Protein AF-H8Z7H7-F1 (afdb_monomer)

Sequence (198 aa):
MPEPTTPKRLPSPPECYDIHFNLRIPATLWLIMVLLLRHGLLLIITFMPTTGKEITVLRELIRPEYLLADAIALPVFISAIRRHAPITPAWMRQVWQRARILLSLSLLVYLSLLTNSLLTGPGSVGRHLSEAVLISALLNLAALTYLWRARMLPDLFRDWPDKQAPPAGKPIIKQALLAEANTRSQASEQNSGPSRTG

Solvent-accessible surface area (backbone atoms only — not comparable to full-atom values): 12032 Å² total; per-residue (Å²): 133,84,77,81,79,70,79,78,73,77,79,77,65,76,85,53,43,42,101,80,75,42,71,54,82,53,69,68,58,53,49,46,51,50,61,56,33,43,65,53,49,51,47,53,58,70,66,47,85,76,81,75,100,65,65,72,65,61,59,71,68,57,56,68,73,58,50,57,29,21,60,50,38,43,61,38,50,52,36,62,73,48,60,80,46,97,79,71,62,72,67,46,57,55,42,38,58,39,30,69,58,38,46,48,48,23,51,49,50,48,51,49,52,51,50,48,53,62,74,70,43,99,58,68,70,88,80,70,69,43,69,67,57,53,53,50,52,51,51,51,50,50,46,51,49,48,67,71,65,44,76,61,52,65,55,48,35,66,60,62,85,61,91,72,61,78,60,97,64,58,61,52,56,55,50,50,53,50,48,52,50,52,53,52,53,54,55,57,57,65,75,65,62,78,85,79,79,126

Foldseek 3Di:
DDDPPDPPPDDDPPVQADPLRAGDDDVLVVVLLCLLCVLVVVVVVLPPPPDDDDSPVVVVVSDCLSVVLNVLSVLCVVLVVCLPPPDDDPVSLVSLLCNLVSSLVSLVSVVVVLVVCLVPPPDPNVPPPDPVSVVSNVVSVVSNCCSVPPPCSNVNSNRRPDPPDDPPCVVVVVVVVVVVVVVVVVVVVVVPPDPPDD

Structure (mmCIF, N/CA/C/O backbone):
data_AF-H8Z7H7-F1
#
_entry.id   AF-H8Z7H7-F1
#
loop_
_atom_site.group_PDB
_atom_site.id
_atom_site.type_symbol
_atom_site.label_atom_id
_atom_site.label_alt_id
_atom_site.label_comp_id
_atom_site.label_asym_id
_atom_site.label_entity_id
_atom_site.label_seq_id
_atom_site.pdbx_PDB_ins_code
_atom_site.Cartn_x
_atom_site.Cartn_y
_atom_site.Cartn_z
_atom_site.occupancy
_atom_site.B_iso_or_equiv
_atom_site.auth_seq_id
_atom_site.auth_comp_id
_atom_site.auth_asym_id
_atom_site.auth_atom_id
_atom_site.pdbx_PDB_model_num
ATOM 1 N N . MET A 1 1 ? 17.902 -40.139 -15.612 1.00 59.47 1 MET A N 1
ATOM 2 C CA . MET A 1 1 ? 17.175 -39.217 -14.714 1.00 59.47 1 MET A CA 1
ATOM 3 C C . MET A 1 1 ? 16.617 -38.091 -15.575 1.00 59.47 1 MET A C 1
ATOM 5 O O . MET A 1 1 ? 17.426 -37.339 -16.100 1.00 59.47 1 MET A O 1
ATOM 9 N N . PRO A 1 2 ? 15.302 -38.028 -15.838 1.00 63.53 2 PRO A N 1
ATOM 10 C CA . PRO A 1 2 ? 14.715 -36.910 -16.576 1.00 63.53 2 PRO A CA 1
ATOM 11 C C . PRO A 1 2 ? 14.779 -35.633 -15.725 1.00 63.53 2 PRO A C 1
ATOM 13 O O . PRO A 1 2 ? 14.431 -35.667 -14.544 1.00 63.53 2 PRO A O 1
ATOM 16 N N . GLU A 1 3 ? 15.251 -34.528 -16.311 1.00 65.12 3 GLU A N 1
ATOM 17 C CA . GLU A 1 3 ? 15.191 -33.212 -15.672 1.00 65.12 3 GLU A CA 1
ATOM 18 C C . GLU A 1 3 ? 13.732 -32.863 -15.342 1.00 65.12 3 GLU A C 1
ATOM 20 O O . GLU A 1 3 ? 12.853 -33.052 -16.190 1.00 65.12 3 GLU A O 1
ATOM 25 N N . PRO A 1 4 ? 13.444 -32.345 -14.135 1.00 68.62 4 PRO A N 1
ATOM 26 C CA . PRO A 1 4 ? 12.120 -31.844 -13.820 1.00 68.62 4 PRO A CA 1
ATOM 27 C C . PRO A 1 4 ? 11.826 -30.664 -14.746 1.00 68.62 4 PRO A C 1
ATOM 29 O O . PRO A 1 4 ? 12.394 -29.585 -14.601 1.00 68.62 4 PRO A O 1
ATOM 32 N N . THR A 1 5 ? 10.928 -30.873 -15.708 1.00 62.50 5 THR A N 1
ATOM 33 C CA . THR A 1 5 ? 10.401 -29.822 -16.576 1.00 62.50 5 THR A CA 1
ATOM 34 C C . THR A 1 5 ? 9.703 -28.787 -15.706 1.00 62.50 5 THR A C 1
ATOM 36 O O . THR A 1 5 ? 8.547 -28.955 -15.308 1.00 62.50 5 THR A O 1
ATOM 39 N N . THR A 1 6 ? 10.420 -27.722 -15.366 1.00 63.25 6 THR A N 1
ATOM 40 C CA . THR A 1 6 ? 9.871 -26.573 -14.659 1.00 63.25 6 THR A CA 1
ATOM 41 C C . THR A 1 6 ? 8.718 -26.035 -15.506 1.00 63.25 6 THR A C 1
ATOM 43 O O . THR A 1 6 ? 8.932 -25.743 -16.686 1.00 63.25 6 THR A O 1
ATOM 46 N N . PRO A 1 7 ? 7.490 -25.923 -14.968 1.00 59.34 7 PRO A N 1
ATOM 47 C CA . PRO A 1 7 ? 6.354 -25.450 -15.744 1.00 59.34 7 PRO A CA 1
ATOM 48 C C . PRO A 1 7 ? 6.680 -24.062 -16.296 1.00 59.34 7 PRO A C 1
ATOM 50 O O . PRO A 1 7 ? 6.883 -23.104 -15.545 1.00 59.34 7 PRO A O 1
ATOM 53 N N . LYS A 1 8 ? 6.778 -23.987 -17.626 1.00 59.72 8 LYS A N 1
ATOM 54 C CA . LYS A 1 8 ? 7.084 -22.779 -18.388 1.00 59.72 8 LYS A CA 1
ATOM 55 C C . LYS A 1 8 ? 5.960 -21.782 -18.113 1.00 59.72 8 LYS A C 1
ATOM 57 O O . LYS A 1 8 ? 4.858 -21.929 -18.637 1.00 59.72 8 LYS A O 1
ATOM 62 N N . ARG A 1 9 ? 6.197 -20.823 -17.211 1.00 61.62 9 ARG A N 1
ATOM 63 C CA . ARG A 1 9 ? 5.215 -19.771 -16.918 1.00 61.62 9 ARG A CA 1
ATOM 64 C C . ARG A 1 9 ? 4.937 -19.039 -18.221 1.00 61.62 9 ARG A C 1
ATOM 66 O O . ARG A 1 9 ? 5.870 -18.565 -18.866 1.00 61.62 9 ARG A O 1
ATOM 73 N N . LEU A 1 10 ? 3.668 -18.996 -18.612 1.00 61.38 10 LEU A N 1
ATOM 74 C CA . LEU A 1 10 ? 3.243 -18.209 -19.759 1.00 61.38 10 LEU A CA 1
ATOM 75 C C . LEU A 1 10 ? 3.670 -16.749 -19.522 1.00 61.38 10 LEU A C 1
ATOM 77 O O . LEU A 1 10 ? 3.451 -16.239 -18.418 1.00 61.38 10 LEU A O 1
ATOM 81 N N . PRO A 1 11 ? 4.320 -16.104 -20.505 1.00 62.22 11 PRO A N 1
ATOM 82 C CA . PRO A 1 11 ? 4.717 -14.709 -20.388 1.00 62.22 11 PRO A CA 1
ATOM 83 C C . PRO A 1 11 ? 3.474 -13.832 -20.196 1.00 62.22 11 PRO A C 1
ATOM 85 O O . PRO A 1 11 ? 2.437 -14.067 -20.817 1.00 62.22 11 PRO A O 1
ATOM 88 N N . SER A 1 12 ? 3.571 -12.843 -19.306 1.00 62.84 12 SER A N 1
ATOM 89 C CA . SER A 1 12 ? 2.497 -11.878 -19.060 1.00 62.84 12 SER A CA 1
ATOM 90 C C . SER A 1 12 ? 2.119 -11.139 -20.354 1.00 62.84 12 SER A C 1
ATOM 92 O O . SER A 1 12 ? 3.001 -10.905 -21.185 1.00 62.84 12 SER A O 1
ATOM 94 N N . PRO A 1 13 ? 0.847 -10.735 -20.534 1.00 71.94 13 PRO A N 1
ATOM 95 C CA . PRO A 1 13 ? 0.425 -9.963 -21.700 1.00 71.94 13 PRO A CA 1
ATOM 96 C C . PRO A 1 13 ? 1.270 -8.686 -21.863 1.00 71.94 13 PRO A C 1
ATOM 98 O O . PRO A 1 13 ? 1.604 -8.053 -20.854 1.00 71.94 13 PRO A O 1
ATOM 101 N N . PRO A 1 14 ? 1.586 -8.263 -23.102 1.00 67.88 14 PRO A N 1
ATOM 102 C CA . PRO A 1 14 ? 2.411 -7.077 -23.355 1.00 67.88 14 PRO A CA 1
ATOM 103 C C . PRO A 1 14 ? 1.801 -5.785 -22.784 1.00 67.88 14 PRO A C 1
ATOM 105 O O . PRO A 1 14 ? 2.529 -4.861 -22.444 1.00 67.88 14 PRO A O 1
ATOM 108 N N . GLU A 1 15 ? 0.481 -5.746 -22.585 1.00 71.56 15 GLU A N 1
ATOM 109 C CA . GLU A 1 15 ? -0.258 -4.621 -21.993 1.00 71.56 15 GLU A CA 1
ATOM 110 C C . GLU A 1 15 ? 0.073 -4.358 -20.510 1.00 71.56 15 GLU A C 1
ATOM 112 O O . GLU A 1 15 ? -0.231 -3.289 -19.980 1.00 71.56 15 GLU A O 1
ATOM 117 N N . CYS A 1 16 ? 0.694 -5.316 -19.813 1.00 63.91 16 CYS A N 1
ATOM 118 C CA . CYS A 1 16 ? 1.087 -5.166 -18.407 1.00 63.91 16 CYS A CA 1
ATOM 119 C C . CYS A 1 16 ? 2.429 -4.436 -18.214 1.00 63.91 16 CYS A C 1
ATOM 121 O O . CYS A 1 16 ? 2.825 -4.185 -17.070 1.00 63.91 16 CYS A O 1
ATOM 123 N N . TYR A 1 17 ? 3.127 -4.103 -19.301 1.00 69.62 17 TYR A N 1
ATOM 124 C CA . TYR A 1 17 ? 4.427 -3.439 -19.277 1.00 69.62 17 TYR A CA 1
ATOM 125 C C . TYR A 1 17 ? 4.298 -1.950 -19.618 1.00 69.62 17 TYR A C 1
ATOM 127 O O . TYR A 1 17 ? 3.500 -1.548 -20.460 1.00 69.62 17 TYR A O 1
ATOM 135 N N . ASP A 1 18 ? 5.086 -1.125 -18.934 1.00 69.50 18 ASP A N 1
ATOM 136 C CA . ASP A 1 18 ? 5.216 0.305 -19.216 1.00 69.50 18 ASP A CA 1
ATOM 137 C C . ASP A 1 18 ? 6.186 0.561 -20.392 1.00 69.50 18 ASP A C 1
ATOM 139 O O . ASP A 1 18 ? 6.921 -0.339 -20.808 1.00 69.50 18 ASP A O 1
ATOM 143 N N . ILE A 1 19 ? 6.263 1.804 -20.882 1.00 66.25 19 ILE A N 1
ATOM 144 C CA . ILE A 1 19 ? 7.160 2.258 -21.969 1.00 66.25 19 ILE A CA 1
ATOM 145 C C . ILE A 1 19 ? 8.648 1.941 -21.725 1.00 66.25 19 ILE A C 1
ATOM 147 O O . ILE A 1 19 ? 9.461 1.959 -22.647 1.00 66.25 19 ILE A O 1
ATOM 151 N N . HIS A 1 20 ? 9.007 1.640 -20.477 1.00 62.88 20 HIS A N 1
ATOM 152 C CA . HIS A 1 20 ? 10.348 1.262 -20.040 1.00 62.88 20 HIS A CA 1
ATOM 153 C C . HIS A 1 20 ? 10.530 -0.254 -19.838 1.00 62.88 20 HIS A C 1
ATOM 155 O O . HIS A 1 20 ? 11.502 -0.650 -19.203 1.00 62.88 20 HIS A O 1
ATOM 161 N N . PHE A 1 21 ? 9.610 -1.095 -20.330 1.00 62.41 21 PHE A N 1
ATOM 162 C CA . PHE A 1 21 ? 9.584 -2.554 -20.119 1.00 62.41 21 PHE A CA 1
ATOM 163 C C . PHE A 1 21 ? 9.525 -2.993 -18.646 1.00 62.41 21 PHE A C 1
ATOM 165 O O . PHE A 1 21 ? 9.789 -4.149 -18.328 1.00 62.41 21 PHE A O 1
ATOM 172 N N . ASN A 1 22 ? 9.124 -2.096 -17.746 1.00 69.88 22 ASN A N 1
ATOM 173 C CA . ASN A 1 22 ? 8.892 -2.422 -16.342 1.00 69.88 22 ASN A CA 1
ATOM 174 C C . ASN A 1 22 ? 7.443 -2.853 -16.142 1.00 69.88 22 ASN A C 1
ATOM 176 O O . ASN A 1 22 ? 6.535 -2.275 -16.747 1.00 69.88 22 ASN A O 1
ATOM 180 N N . LEU A 1 23 ? 7.203 -3.810 -15.246 1.00 73.75 23 LEU A N 1
ATOM 181 C CA . LEU A 1 23 ? 5.839 -4.208 -14.901 1.00 73.75 23 LEU A CA 1
ATOM 182 C C . LEU A 1 23 ? 5.086 -3.018 -14.275 1.00 73.75 23 LEU A C 1
ATOM 184 O O . LEU A 1 23 ? 5.546 -2.438 -13.280 1.00 73.75 23 LEU A O 1
ATOM 188 N N . ARG A 1 24 ? 3.942 -2.630 -14.853 1.00 80.31 24 ARG A N 1
ATOM 189 C CA . ARG A 1 24 ? 3.143 -1.494 -14.370 1.00 80.31 24 ARG A CA 1
ATOM 190 C C . ARG A 1 24 ? 2.582 -1.813 -12.986 1.00 80.31 24 ARG A C 1
ATOM 192 O O . ARG A 1 24 ? 2.066 -2.902 -12.745 1.00 80.31 24 ARG A O 1
ATOM 199 N N . ILE A 1 25 ? 2.667 -0.852 -12.067 1.00 84.44 25 ILE A N 1
ATOM 200 C CA . ILE A 1 25 ? 2.069 -1.009 -10.739 1.00 84.44 25 ILE A CA 1
ATOM 201 C C . ILE A 1 25 ? 0.542 -1.030 -10.912 1.00 84.44 25 ILE A C 1
ATOM 203 O O . ILE A 1 25 ? -0.012 -0.041 -11.403 1.00 84.44 25 ILE A O 1
ATOM 207 N N . PRO A 1 26 ? -0.156 -2.116 -10.532 1.00 88.06 26 PRO A N 1
ATOM 208 C CA . PRO A 1 26 ? -1.601 -2.181 -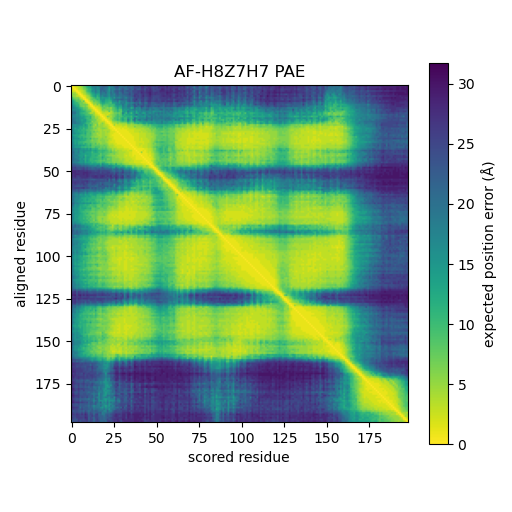10.683 1.00 88.06 26 PRO A CA 1
ATOM 209 C C . PRO A 1 26 ? -2.265 -1.131 -9.786 1.00 88.06 26 PRO A C 1
ATOM 211 O O . PRO A 1 26 ? -1.831 -0.905 -8.655 1.00 88.06 26 PRO A O 1
ATOM 214 N N . ALA A 1 27 ? -3.339 -0.504 -10.272 1.00 88.69 27 ALA A N 1
ATOM 215 C CA . ALA A 1 27 ? -4.054 0.550 -9.542 1.00 88.69 27 ALA A CA 1
ATOM 216 C C . ALA A 1 27 ? -4.546 0.087 -8.157 1.00 88.69 27 ALA A C 1
ATOM 218 O O . ALA A 1 27 ? -4.574 0.860 -7.205 1.00 88.69 27 ALA A O 1
ATOM 219 N N . THR A 1 28 ? -4.856 -1.202 -8.018 1.00 89.88 28 THR A N 1
ATOM 220 C CA . THR A 1 28 ? -5.198 -1.833 -6.739 1.00 89.88 28 THR A CA 1
ATOM 221 C C . THR A 1 28 ? -4.063 -1.765 -5.720 1.00 89.88 28 THR A C 1
ATOM 223 O O . THR A 1 28 ? -4.331 -1.540 -4.545 1.00 89.88 28 THR A O 1
ATOM 226 N N . LEU A 1 29 ? -2.796 -1.904 -6.132 1.00 89.75 29 LEU A N 1
ATOM 227 C CA . LEU A 1 29 ? -1.664 -1.772 -5.210 1.00 89.75 29 LEU A CA 1
ATOM 228 C C . LEU A 1 29 ? -1.497 -0.320 -4.749 1.00 89.75 29 LEU A C 1
ATOM 230 O O . LEU A 1 29 ? -1.257 -0.093 -3.566 1.00 89.75 29 LEU A O 1
ATOM 234 N N . TRP A 1 30 ? -1.692 0.651 -5.648 1.00 92.06 30 TRP A N 1
ATOM 235 C CA . TRP A 1 30 ? -1.742 2.069 -5.275 1.00 92.06 30 TRP A CA 1
ATOM 236 C C . TRP A 1 30 ? -2.838 2.342 -4.249 1.00 92.06 30 TRP A C 1
ATOM 238 O O . TRP A 1 30 ? -2.571 2.968 -3.225 1.00 92.06 30 TRP A O 1
ATOM 248 N N . LEU A 1 31 ? -4.042 1.817 -4.486 1.00 92.00 31 LEU A N 1
ATOM 249 C CA . LEU A 1 31 ? -5.163 1.958 -3.564 1.00 92.00 31 LEU A CA 1
ATOM 250 C C . LEU A 1 31 ? -4.837 1.372 -2.187 1.00 92.00 31 LEU A C 1
ATOM 252 O O . LEU A 1 31 ? -5.099 2.022 -1.182 1.00 92.00 31 LEU A O 1
ATOM 256 N N . ILE A 1 32 ? -4.220 0.187 -2.130 1.00 91.25 32 ILE A N 1
ATOM 257 C CA . ILE A 1 32 ? -3.795 -0.438 -0.869 1.00 91.25 32 ILE A CA 1
ATOM 258 C C . ILE A 1 32 ? -2.780 0.447 -0.145 1.00 91.25 32 ILE A C 1
ATOM 260 O O . ILE A 1 32 ? -2.932 0.697 1.045 1.00 91.25 32 ILE A O 1
ATOM 264 N N . MET A 1 33 ? -1.762 0.957 -0.838 1.00 91.94 33 MET A N 1
ATOM 265 C CA . MET A 1 33 ? -0.762 1.818 -0.202 1.00 91.94 33 MET A CA 1
ATOM 266 C C . MET A 1 33 ? -1.375 3.103 0.360 1.00 91.94 33 MET A C 1
ATOM 268 O O . MET A 1 33 ? -1.086 3.461 1.498 1.00 91.94 33 MET A O 1
ATOM 272 N N . VAL A 1 34 ? -2.244 3.767 -0.407 1.00 91.75 34 VAL A N 1
ATOM 273 C CA . VAL A 1 34 ? -2.959 4.973 0.042 1.00 91.75 34 VAL A CA 1
ATOM 274 C C . VAL A 1 34 ? -3.883 4.654 1.216 1.00 91.75 34 VAL A C 1
ATOM 276 O O . VAL A 1 34 ? -3.921 5.408 2.185 1.00 91.75 34 VAL A O 1
ATOM 279 N N . LEU A 1 35 ? -4.586 3.520 1.165 1.00 89.69 35 LEU A N 1
ATOM 280 C CA . LEU A 1 35 ? -5.441 3.047 2.251 1.00 89.69 35 LEU A CA 1
ATOM 281 C C . LEU A 1 35 ? -4.642 2.829 3.542 1.00 89.69 35 LEU A C 1
ATOM 283 O O . LEU A 1 35 ? -5.120 3.214 4.607 1.00 89.69 35 LEU A O 1
ATOM 287 N N . LEU A 1 36 ? -3.445 2.240 3.455 1.00 87.81 36 LEU A N 1
ATOM 288 C CA . LEU A 1 36 ? -2.558 2.051 4.606 1.00 87.81 36 LEU A CA 1
ATOM 289 C C . LEU A 1 36 ? -2.031 3.388 5.132 1.00 87.81 36 LEU A C 1
ATOM 291 O O . LEU A 1 36 ? -1.967 3.575 6.333 1.00 87.81 36 LEU A O 1
ATOM 295 N N . LEU A 1 37 ? -1.707 4.332 4.249 1.00 90.25 37 LEU A N 1
ATOM 296 C CA . LEU A 1 37 ? -1.206 5.663 4.610 1.00 90.25 37 LEU A CA 1
ATOM 297 C C . LEU A 1 37 ? -2.295 6.643 5.058 1.00 90.25 37 LEU A C 1
ATOM 299 O O . LEU A 1 37 ? -1.995 7.811 5.299 1.00 90.25 37 LEU A O 1
ATOM 303 N N . ARG A 1 38 ? -3.561 6.222 5.139 1.00 88.69 38 ARG A N 1
ATOM 304 C CA . ARG A 1 38 ? -4.678 7.142 5.382 1.00 88.69 38 ARG A CA 1
ATOM 305 C C . ARG A 1 38 ? -4.557 7.903 6.703 1.00 88.69 38 ARG A C 1
ATOM 307 O O . ARG A 1 38 ? -4.962 9.059 6.746 1.00 88.69 38 ARG A O 1
ATOM 314 N N . HIS A 1 39 ? -4.009 7.302 7.764 1.00 83.56 39 HIS A N 1
ATOM 315 C CA . HIS A 1 39 ? -3.895 7.978 9.064 1.00 83.56 39 HIS A CA 1
ATOM 316 C C . HIS A 1 39 ? -2.754 8.994 9.035 1.00 83.56 39 HIS A C 1
ATOM 318 O O . HIS A 1 39 ? -2.902 10.089 9.563 1.00 83.56 39 HIS A O 1
ATOM 324 N N . GLY A 1 40 ? -1.664 8.682 8.339 1.00 82.94 40 GLY A N 1
ATOM 325 C CA . GLY A 1 40 ? -0.576 9.596 8.031 1.00 82.94 40 GLY A CA 1
ATOM 326 C C . GLY A 1 40 ? -1.029 10.741 7.129 1.00 82.94 40 GLY A C 1
ATOM 327 O O . GLY A 1 40 ? -0.656 11.881 7.375 1.00 82.94 40 GLY A O 1
ATOM 328 N N . LEU A 1 41 ? -1.883 10.483 6.134 1.00 84.19 41 LEU A N 1
ATOM 329 C CA . LEU A 1 41 ? -2.495 11.536 5.316 1.00 84.19 41 LEU A CA 1
ATOM 330 C C . LEU A 1 41 ? -3.393 12.440 6.162 1.00 84.19 41 LEU A C 1
ATOM 332 O O . LEU A 1 41 ? -3.260 13.658 6.088 1.00 84.19 41 LEU A O 1
ATOM 336 N N . LEU A 1 42 ? -4.267 11.858 6.988 1.00 80.94 42 LEU A N 1
ATOM 337 C CA . LEU A 1 42 ? -5.098 12.616 7.925 1.00 80.94 42 LEU A CA 1
ATOM 338 C C . LEU A 1 42 ? -4.233 13.433 8.885 1.00 80.94 42 LEU A C 1
ATOM 340 O O . LEU A 1 42 ? -4.539 14.598 9.118 1.00 80.94 42 LEU A O 1
ATOM 344 N N . LEU A 1 43 ? -3.124 12.874 9.377 1.00 79.25 43 LEU A N 1
ATOM 345 C CA . LEU A 1 43 ? -2.153 13.591 10.198 1.00 79.25 43 LEU A CA 1
ATOM 346 C C . LEU A 1 43 ? -1.557 14.774 9.428 1.00 79.25 43 LEU A C 1
ATOM 348 O O . LEU A 1 43 ? -1.589 15.886 9.935 1.00 79.25 43 LEU A O 1
ATOM 352 N N . ILE A 1 44 ? -1.054 14.567 8.209 1.00 80.94 44 ILE A N 1
ATOM 353 C CA . ILE A 1 44 ? -0.468 15.636 7.385 1.00 80.94 44 ILE A CA 1
ATOM 354 C C . ILE A 1 44 ? -1.487 16.755 7.150 1.00 80.94 44 ILE A C 1
ATOM 356 O O . ILE A 1 44 ? -1.142 17.922 7.307 1.00 80.94 44 ILE A O 1
ATOM 360 N N . ILE A 1 45 ? -2.738 16.408 6.832 1.00 81.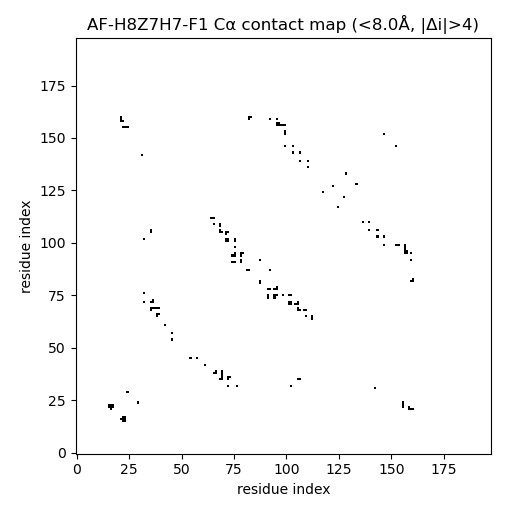31 45 ILE A N 1
ATOM 361 C CA . ILE A 1 45 ? -3.827 17.377 6.643 1.00 81.31 45 ILE A CA 1
ATOM 362 C C . ILE A 1 45 ? -4.116 18.123 7.952 1.00 81.31 45 ILE A C 1
ATOM 364 O O . ILE A 1 45 ? -4.240 19.341 7.943 1.00 81.31 45 ILE A O 1
ATOM 368 N N . THR A 1 46 ? -4.153 17.415 9.083 1.00 73.31 46 THR A N 1
ATOM 369 C CA . THR A 1 46 ? -4.399 18.001 10.414 1.00 73.31 46 THR A CA 1
ATOM 370 C C . THR A 1 46 ? -3.255 18.915 10.868 1.00 73.31 46 THR A C 1
ATOM 372 O O . THR A 1 46 ? -3.470 19.883 11.592 1.00 73.31 46 THR A O 1
ATOM 375 N N . PHE A 1 47 ? -2.024 18.607 10.458 1.00 70.19 47 PHE A N 1
ATOM 376 C CA . PHE A 1 47 ? -0.833 19.402 10.747 1.00 70.19 47 PHE A CA 1
ATOM 377 C C . PHE A 1 47 ? -0.599 20.529 9.740 1.00 70.19 47 PHE A C 1
ATOM 379 O O . PHE A 1 47 ? 0.251 21.384 9.993 1.00 70.19 47 PHE A O 1
ATOM 386 N N . MET A 1 48 ? -1.328 20.556 8.621 1.00 74.00 48 MET A N 1
ATOM 387 C CA . MET A 1 48 ? -1.293 21.680 7.701 1.00 74.00 48 MET A CA 1
ATOM 388 C C . MET A 1 48 ? -1.884 22.884 8.447 1.00 74.00 48 MET A C 1
ATOM 390 O O . MET A 1 48 ? -3.039 22.822 8.863 1.00 74.00 48 MET A O 1
ATOM 394 N N . PRO A 1 49 ? -1.107 23.955 8.696 1.00 59.72 49 PRO A N 1
ATOM 395 C CA . PRO A 1 49 ? -1.533 25.058 9.543 1.00 59.72 49 PRO A CA 1
ATOM 396 C C . PRO A 1 49 ? -2.533 25.925 8.777 1.00 59.72 49 PRO A C 1
ATOM 398 O O . PRO A 1 49 ? -2.213 27.009 8.295 1.00 59.72 49 PRO A O 1
ATOM 401 N N . THR A 1 50 ? -3.762 25.444 8.645 1.00 58.78 50 THR A N 1
ATOM 402 C CA . THR A 1 50 ? -4.905 26.263 8.266 1.00 58.78 50 THR A CA 1
ATOM 403 C C . THR A 1 50 ? -5.320 27.036 9.511 1.00 58.78 50 THR A C 1
ATOM 405 O O . THR A 1 50 ? -6.044 26.538 10.363 1.00 58.78 50 THR A O 1
ATOM 408 N N . THR A 1 51 ? -4.724 28.215 9.661 1.00 54.34 51 THR A N 1
ATOM 409 C CA . THR A 1 51 ? -5.232 29.400 10.363 1.00 54.34 51 THR A CA 1
ATOM 410 C C . THR A 1 51 ? -6.252 29.151 11.493 1.00 54.34 51 THR A C 1
ATOM 412 O O . THR A 1 51 ? -7.444 29.046 11.242 1.00 54.34 51 THR A O 1
ATOM 415 N N . GLY A 1 52 ? -5.802 29.202 12.755 1.00 52.59 52 GLY A N 1
ATOM 416 C CA . GLY A 1 52 ? -6.659 29.579 13.894 1.00 52.59 52 GLY A CA 1
ATOM 417 C C . GLY A 1 52 ? -7.037 28.478 14.899 1.00 52.59 52 GLY A C 1
ATOM 418 O O . GLY A 1 52 ? -7.917 27.673 14.655 1.00 52.59 52 GLY A O 1
ATOM 419 N N . LYS A 1 53 ? -6.398 28.530 16.077 1.00 56.56 53 LYS A N 1
ATOM 420 C CA . LYS A 1 53 ? -6.868 28.202 17.450 1.00 56.56 53 LYS A CA 1
ATOM 421 C C . LYS A 1 53 ? -7.657 26.910 17.792 1.00 56.56 53 LYS A C 1
ATOM 423 O O . LYS A 1 53 ? -7.797 26.669 18.986 1.00 56.56 53 LYS A O 1
ATOM 428 N N . GLU A 1 54 ? -8.072 26.040 16.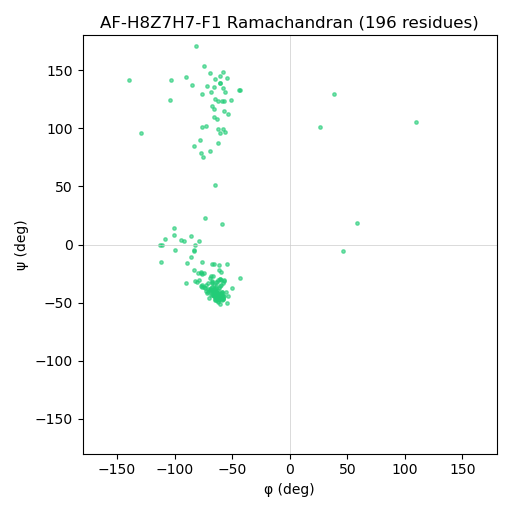871 1.00 53.91 54 GLU A N 1
ATOM 429 C CA . GLU A 1 54 ? -8.917 24.859 17.197 1.00 53.91 54 GLU A CA 1
ATOM 430 C C . GLU A 1 54 ? -8.223 23.477 17.115 1.00 53.91 54 GLU A C 1
ATOM 432 O O . GLU A 1 54 ? -8.847 22.441 17.331 1.00 53.91 54 GLU A O 1
ATOM 437 N N . ILE A 1 55 ? -6.913 23.410 16.857 1.00 53.25 55 ILE A N 1
ATOM 438 C CA . ILE A 1 55 ? -6.244 22.144 16.469 1.00 53.25 55 ILE A CA 1
ATOM 439 C C . ILE A 1 55 ? -5.848 21.243 17.666 1.00 53.25 55 ILE A C 1
ATOM 441 O O . ILE A 1 55 ? -5.414 20.104 17.484 1.00 53.25 55 ILE A O 1
ATOM 445 N N . THR A 1 56 ? -6.009 21.680 18.917 1.00 55.66 56 THR A N 1
ATOM 446 C CA . THR A 1 56 ? -5.592 20.880 20.087 1.00 55.66 56 THR A CA 1
ATOM 447 C C . THR A 1 56 ? -6.415 19.604 20.285 1.00 55.66 56 THR A C 1
ATOM 449 O O . THR A 1 56 ? -5.843 18.590 20.674 1.00 55.66 56 THR A O 1
ATOM 452 N N . VAL A 1 57 ? -7.710 19.600 19.943 1.00 54.16 57 VAL A N 1
ATOM 453 C CA . VAL A 1 57 ? -8.600 18.438 20.159 1.00 54.16 57 VAL A CA 1
ATOM 454 C C . VAL A 1 57 ? -8.369 17.326 19.126 1.00 54.16 57 VAL A C 1
ATOM 456 O O . VAL A 1 57 ? -8.405 16.143 19.458 1.00 54.16 57 VAL A O 1
ATOM 459 N N . LEU A 1 58 ? -8.045 17.673 17.874 1.00 52.62 58 LEU A N 1
ATOM 460 C CA . LEU A 1 58 ? -7.737 16.674 16.839 1.00 52.62 58 LEU A CA 1
ATOM 461 C C . LEU A 1 58 ? -6.420 15.931 17.111 1.00 52.62 58 LEU A C 1
ATOM 463 O O . LEU A 1 58 ? -6.262 14.778 16.710 1.00 52.62 58 LEU A O 1
ATOM 467 N N . ARG A 1 59 ? -5.483 16.568 17.822 1.00 54.62 59 ARG A N 1
ATOM 468 C CA . ARG A 1 59 ? -4.179 15.984 18.159 1.00 54.62 59 ARG A CA 1
ATOM 469 C C . ARG A 1 59 ? -4.281 14.836 19.164 1.00 54.62 59 ARG A C 1
ATOM 471 O O . ARG A 1 59 ? -3.451 13.937 19.129 1.00 54.62 59 ARG A O 1
ATOM 478 N N . GLU A 1 60 ? -5.298 14.863 20.020 1.00 56.94 60 GLU A N 1
ATOM 479 C CA . GLU A 1 60 ? -5.561 13.835 21.034 1.00 56.94 60 GLU A CA 1
ATOM 480 C C . GLU A 1 60 ? -6.328 12.633 20.455 1.00 56.94 60 GLU A C 1
ATOM 482 O O . GLU A 1 60 ? -6.233 11.515 20.960 1.00 56.94 60 GLU A O 1
ATOM 487 N N . LEU A 1 61 ? -7.027 12.832 19.330 1.00 57.06 61 LEU A N 1
ATOM 488 C CA . LEU A 1 61 ? -7.732 11.764 18.620 1.00 57.06 61 LEU A CA 1
ATOM 489 C C . LEU A 1 61 ? -6.794 10.908 17.754 1.00 57.06 61 LEU A C 1
ATOM 491 O O . LEU A 1 61 ? -7.085 9.738 17.484 1.00 57.06 61 LEU A O 1
ATOM 495 N N . ILE A 1 62 ? -5.650 11.459 17.338 1.00 61.34 62 ILE A N 1
ATOM 496 C CA . ILE A 1 62 ? -4.652 10.721 16.561 1.00 61.34 62 ILE A CA 1
ATOM 497 C C . ILE A 1 62 ? -3.770 9.920 17.514 1.00 61.34 62 ILE A C 1
ATOM 499 O O . ILE A 1 62 ? -2.686 10.332 17.920 1.00 61.34 62 ILE A O 1
ATOM 503 N N . ARG A 1 63 ? -4.270 8.733 17.849 1.00 67.88 63 ARG A N 1
ATOM 504 C CA . ARG A 1 63 ? -3.552 7.704 18.595 1.00 67.88 63 ARG A CA 1
ATOM 505 C C . ARG A 1 63 ? -2.205 7.389 17.916 1.00 67.88 63 ARG A C 1
ATOM 507 O O . ARG A 1 63 ? -2.212 6.858 16.796 1.00 67.88 63 ARG A O 1
ATOM 514 N N . PRO A 1 64 ? -1.056 7.724 18.539 1.00 72.50 64 PRO A N 1
ATOM 515 C CA . PRO A 1 64 ? 0.265 7.577 17.926 1.00 72.50 64 PRO A CA 1
ATOM 516 C C . PRO A 1 64 ? 0.608 6.123 17.585 1.00 72.50 64 PRO A C 1
ATOM 518 O O . PRO A 1 64 ? 1.469 5.862 16.747 1.00 72.50 64 PRO A O 1
ATOM 521 N N . GLU A 1 65 ? -0.104 5.166 18.171 1.00 79.56 65 GLU A N 1
ATOM 522 C CA . GLU A 1 65 ? 0.038 3.742 17.904 1.00 79.56 65 GLU A CA 1
ATOM 523 C C . GLU A 1 65 ? -0.261 3.398 16.438 1.00 79.56 65 GLU A C 1
ATOM 525 O O . GLU A 1 65 ? 0.418 2.554 15.853 1.00 79.56 65 GLU A O 1
ATOM 530 N N . TYR A 1 66 ? -1.221 4.082 15.803 1.00 79.12 66 TYR A N 1
ATOM 531 C CA . TYR A 1 66 ? -1.545 3.843 14.391 1.00 79.12 66 TYR A CA 1
ATOM 532 C C . TYR A 1 66 ? -0.498 4.429 13.439 1.00 79.12 66 TYR A C 1
ATOM 534 O O . TYR A 1 66 ? -0.310 3.907 12.343 1.00 79.12 66 TYR A O 1
ATOM 542 N N . LEU A 1 67 ? 0.255 5.447 13.870 1.00 80.88 67 LEU A N 1
ATOM 543 C CA . LEU A 1 67 ? 1.344 6.013 13.070 1.00 80.88 67 LEU A CA 1
ATOM 544 C C . LEU A 1 67 ? 2.495 5.027 12.881 1.00 80.88 67 LEU A C 1
ATOM 546 O O . LEU A 1 67 ? 3.180 5.087 11.863 1.00 80.88 67 LEU A O 1
ATOM 550 N N . LEU A 1 68 ? 2.693 4.093 13.816 1.00 83.44 68 LEU A N 1
ATOM 551 C CA . LEU A 1 68 ? 3.692 3.034 13.665 1.00 83.44 68 LEU A CA 1
ATOM 552 C C . LEU A 1 68 ? 3.354 2.104 12.493 1.00 83.44 68 LEU A C 1
ATOM 554 O O . LEU A 1 68 ? 4.254 1.694 11.761 1.00 83.44 68 LEU A O 1
ATOM 558 N N . ALA A 1 69 ? 2.069 1.801 12.279 1.00 84.75 69 ALA A N 1
ATOM 559 C CA . ALA A 1 69 ? 1.637 0.982 11.148 1.00 84.75 69 ALA A CA 1
ATOM 560 C C . ALA A 1 69 ? 1.891 1.704 9.813 1.00 84.75 69 ALA A C 1
ATOM 562 O O . ALA A 1 69 ? 2.429 1.105 8.874 1.00 84.75 69 ALA A O 1
ATOM 563 N N . ASP A 1 70 ? 1.574 2.997 9.753 1.00 85.81 70 ASP A N 1
ATOM 564 C CA . ASP A 1 70 ? 1.764 3.832 8.566 1.00 85.81 70 ASP A CA 1
ATOM 565 C C . ASP A 1 70 ? 3.257 4.060 8.270 1.00 85.81 70 ASP A C 1
ATOM 567 O O . ASP A 1 70 ? 3.677 4.011 7.110 1.00 85.81 70 ASP A O 1
ATOM 571 N N . ALA A 1 71 ? 4.088 4.215 9.308 1.00 87.06 71 ALA A N 1
ATOM 572 C CA . ALA A 1 71 ? 5.537 4.374 9.187 1.00 87.06 71 ALA A CA 1
ATOM 573 C C . ALA A 1 71 ? 6.210 3.180 8.491 1.00 87.06 71 ALA A C 1
ATOM 575 O O . ALA A 1 71 ? 7.202 3.363 7.786 1.00 87.06 71 ALA A O 1
ATOM 576 N N . ILE A 1 72 ? 5.660 1.968 8.631 1.00 89.44 72 ILE A N 1
ATOM 577 C CA . ILE A 1 72 ? 6.159 0.764 7.947 1.00 89.44 72 ILE A CA 1
ATOM 578 C C . ILE A 1 72 ? 5.791 0.778 6.452 1.00 89.44 72 ILE A C 1
ATOM 580 O O . ILE A 1 72 ? 6.584 0.344 5.612 1.00 89.44 72 ILE A O 1
ATOM 584 N N . ALA A 1 73 ? 4.607 1.286 6.099 1.00 90.19 73 ALA A N 1
ATOM 585 C CA . ALA A 1 73 ? 4.122 1.338 4.715 1.00 90.19 73 ALA A CA 1
ATOM 586 C C . ALA A 1 73 ? 4.747 2.490 3.905 1.00 90.19 73 ALA A C 1
ATOM 588 O O . ALA A 1 73 ? 4.963 2.375 2.694 1.00 90.19 73 ALA A O 1
ATOM 589 N N . LEU A 1 74 ? 5.089 3.584 4.582 1.00 90.69 74 LEU A N 1
ATOM 590 C CA . LEU A 1 74 ? 5.652 4.804 4.011 1.00 90.69 74 LEU A CA 1
ATOM 591 C C . LEU A 1 74 ? 6.924 4.598 3.164 1.00 90.69 74 LEU A C 1
ATOM 593 O O . LEU A 1 74 ? 6.938 5.055 2.018 1.00 90.69 74 LEU A O 1
ATOM 597 N N . PRO A 1 75 ? 7.978 3.888 3.616 1.00 91.44 75 PRO A N 1
ATOM 598 C CA . PRO A 1 75 ? 9.162 3.663 2.788 1.00 91.44 75 PRO A CA 1
ATOM 599 C C . PRO A 1 75 ? 8.837 2.859 1.523 1.00 91.44 75 PRO A C 1
ATOM 601 O O . PRO A 1 75 ? 9.453 3.089 0.479 1.00 91.44 75 PRO A O 1
ATOM 604 N N . VAL A 1 76 ? 7.843 1.966 1.571 1.00 92.06 76 VAL A N 1
ATOM 605 C CA . VAL A 1 76 ? 7.401 1.204 0.395 1.00 92.06 76 VAL A CA 1
ATOM 606 C C . VAL A 1 76 ? 6.724 2.131 -0.614 1.00 92.06 76 VAL A C 1
ATOM 608 O O . VAL A 1 76 ? 7.021 2.066 -1.806 1.00 92.06 76 VAL A O 1
ATOM 611 N N . PHE A 1 77 ? 5.869 3.036 -0.141 1.00 92.00 77 PHE A N 1
ATOM 612 C CA . PHE A 1 77 ? 5.187 4.023 -0.976 1.00 92.00 77 PHE A CA 1
ATOM 613 C C . PHE A 1 77 ? 6.153 5.022 -1.623 1.00 92.00 77 PHE A C 1
ATOM 615 O O . PHE A 1 77 ? 6.089 5.257 -2.829 1.00 92.00 77 PHE A O 1
ATOM 622 N N . ILE A 1 78 ? 7.116 5.546 -0.859 1.00 90.88 78 ILE A N 1
ATOM 623 C CA . ILE A 1 78 ? 8.176 6.404 -1.410 1.00 90.88 78 ILE A CA 1
ATOM 624 C C . ILE A 1 78 ? 8.968 5.644 -2.479 1.00 90.88 78 ILE A C 1
ATOM 626 O O . ILE A 1 78 ? 9.273 6.205 -3.533 1.00 90.88 78 ILE A O 1
ATOM 630 N N . SER A 1 79 ? 9.279 4.368 -2.233 1.00 89.38 79 SER A N 1
ATOM 631 C CA . SER A 1 79 ? 9.977 3.528 -3.213 1.00 89.38 79 SER A CA 1
ATOM 632 C C . SER A 1 79 ? 9.144 3.317 -4.482 1.00 89.38 79 SER A C 1
ATOM 634 O O . SER A 1 79 ? 9.711 3.329 -5.571 1.00 89.38 79 SER A O 1
ATOM 636 N N . ALA A 1 80 ? 7.815 3.205 -4.366 1.00 88.81 80 ALA A N 1
ATOM 637 C CA . ALA A 1 80 ? 6.904 3.109 -5.509 1.00 88.81 80 ALA A CA 1
ATOM 638 C C . ALA A 1 80 ? 6.951 4.366 -6.388 1.00 88.81 80 ALA A C 1
ATOM 640 O O . ALA A 1 80 ? 7.125 4.264 -7.601 1.00 88.81 80 ALA A O 1
ATOM 641 N N . ILE A 1 81 ? 6.848 5.551 -5.772 1.00 88.19 81 ILE A N 1
ATOM 642 C CA . ILE A 1 81 ? 6.887 6.842 -6.479 1.00 88.19 81 ILE A CA 1
ATOM 643 C C . ILE A 1 81 ? 8.257 7.057 -7.130 1.00 88.19 81 ILE A C 1
ATOM 645 O O . ILE A 1 81 ? 8.359 7.471 -8.283 1.00 88.19 81 ILE A O 1
ATOM 649 N N . ARG A 1 82 ? 9.335 6.763 -6.395 1.00 85.50 82 ARG A N 1
ATOM 650 C CA . ARG A 1 82 ? 10.714 7.013 -6.841 1.00 85.50 82 ARG A CA 1
ATOM 651 C C . ARG A 1 82 ? 11.305 5.892 -7.696 1.00 85.50 82 ARG A C 1
ATOM 653 O O . ARG A 1 82 ? 12.481 5.975 -8.048 1.00 85.50 82 ARG A O 1
ATOM 660 N N . ARG A 1 83 ? 10.510 4.890 -8.085 1.00 76.12 83 ARG A N 1
ATOM 661 C CA . ARG A 1 83 ? 10.942 3.767 -8.933 1.00 76.12 83 ARG A CA 1
ATOM 662 C C . ARG A 1 83 ? 11.522 4.224 -10.278 1.00 76.12 83 ARG A C 1
ATOM 664 O O . ARG A 1 83 ? 12.440 3.590 -10.779 1.00 76.12 83 ARG A O 1
ATOM 671 N N . HIS A 1 84 ? 11.046 5.345 -10.824 1.00 70.31 84 HIS A N 1
ATOM 672 C CA . HIS A 1 84 ? 11.520 5.908 -12.098 1.00 70.31 84 HIS A CA 1
ATOM 673 C C . HIS A 1 84 ? 12.659 6.930 -11.946 1.00 70.31 84 HIS A C 1
ATOM 675 O O . HIS A 1 84 ? 13.084 7.537 -12.928 1.00 70.31 84 HIS A O 1
ATOM 681 N N . ALA A 1 85 ? 13.154 7.165 -10.727 1.00 74.00 85 ALA A N 1
ATOM 682 C CA . ALA A 1 85 ? 14.197 8.157 -10.512 1.00 74.00 85 ALA A CA 1
ATOM 683 C C . ALA A 1 85 ? 15.556 7.662 -11.064 1.00 74.00 85 ALA A C 1
ATOM 685 O O . ALA A 1 85 ? 15.951 6.530 -10.787 1.00 74.00 85 ALA A O 1
ATOM 686 N N . PRO A 1 86 ? 16.333 8.513 -11.763 1.00 65.69 86 PRO A N 1
ATOM 687 C CA . PRO A 1 86 ? 17.600 8.124 -12.401 1.00 65.69 86 PRO A CA 1
ATOM 688 C C . PRO A 1 86 ? 18.722 7.764 -11.410 1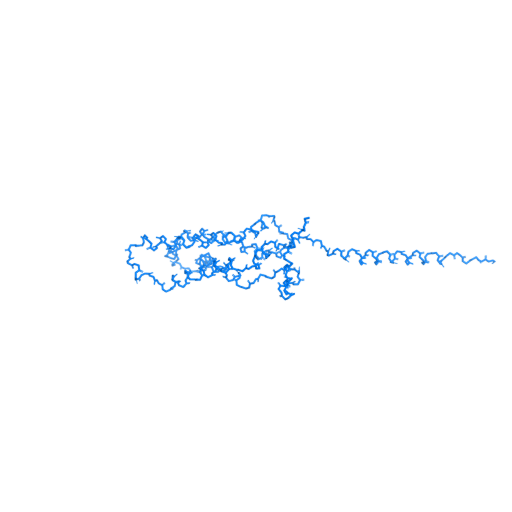.00 65.69 86 PRO A C 1
ATOM 690 O O . PRO A 1 86 ? 19.726 7.149 -11.783 1.00 65.69 86 PRO A O 1
ATOM 693 N N . ILE A 1 87 ? 18.582 8.144 -10.138 1.00 73.88 87 ILE A N 1
ATOM 694 C CA . ILE A 1 87 ? 19.533 7.845 -9.064 1.00 73.88 87 ILE A CA 1
ATOM 695 C C . ILE A 1 87 ? 18.744 7.237 -7.906 1.00 73.88 87 ILE A C 1
ATOM 697 O O . ILE A 1 87 ? 18.146 7.952 -7.098 1.00 73.88 87 ILE A O 1
ATOM 701 N N . THR A 1 88 ? 18.721 5.906 -7.845 1.00 75.44 88 THR A N 1
ATOM 702 C CA . THR A 1 88 ? 18.073 5.176 -6.755 1.00 75.44 88 THR A CA 1
ATOM 703 C C . THR A 1 88 ? 19.121 4.630 -5.782 1.00 75.44 88 THR A C 1
ATOM 705 O O . THR A 1 88 ? 20.008 3.886 -6.205 1.00 75.44 88 THR A O 1
ATOM 708 N N . PRO A 1 89 ? 19.036 4.949 -4.482 1.00 83.75 89 PRO A N 1
ATOM 709 C CA . PRO A 1 89 ? 19.885 4.334 -3.469 1.00 83.75 89 PRO A CA 1
ATOM 710 C C . PRO A 1 89 ? 19.545 2.846 -3.253 1.00 83.75 89 PRO A C 1
ATOM 712 O O . PRO A 1 89 ? 18.388 2.434 -3.342 1.00 83.75 89 PRO A O 1
ATOM 715 N N . ALA A 1 90 ? 20.553 2.034 -2.917 1.00 85.81 90 ALA A N 1
ATOM 716 C CA . ALA A 1 90 ? 20.425 0.575 -2.803 1.00 85.81 90 ALA A CA 1
ATOM 717 C C . ALA A 1 90 ? 19.408 0.111 -1.740 1.00 85.81 90 ALA A C 1
ATOM 719 O O . ALA A 1 90 ? 18.765 -0.926 -1.910 1.00 85.81 90 ALA A O 1
ATOM 720 N N . TRP A 1 91 ? 19.212 0.892 -0.672 1.00 88.00 91 TRP A N 1
ATOM 721 C CA . TRP A 1 91 ? 18.242 0.571 0.378 1.00 88.00 91 TRP A CA 1
ATOM 722 C C . TRP A 1 91 ? 16.795 0.564 -0.143 1.00 88.00 91 TRP A C 1
ATOM 724 O O . TRP A 1 91 ? 15.999 -0.261 0.298 1.00 88.00 91 TRP A O 1
ATOM 734 N N . MET A 1 92 ? 16.449 1.403 -1.130 1.00 89.06 92 MET A N 1
ATOM 735 C CA . MET A 1 92 ? 15.098 1.427 -1.719 1.00 89.06 92 MET A CA 1
ATOM 736 C C . MET A 1 92 ? 14.779 0.130 -2.454 1.00 89.06 92 MET A C 1
ATOM 738 O O . MET A 1 92 ? 13.672 -0.390 -2.344 1.00 89.06 92 MET A O 1
ATOM 742 N N . ARG A 1 93 ? 15.771 -0.438 -3.150 1.00 86.12 93 ARG A N 1
ATOM 743 C CA . ARG A 1 93 ? 15.628 -1.740 -3.808 1.00 86.12 93 ARG A CA 1
ATOM 744 C C . ARG A 1 93 ? 15.336 -2.839 -2.787 1.00 86.12 93 ARG A C 1
ATOM 746 O O . ARG A 1 93 ? 14.462 -3.670 -3.015 1.00 86.12 93 ARG A O 1
ATOM 753 N N . GLN A 1 94 ? 16.029 -2.823 -1.648 1.00 89.44 94 GLN A N 1
ATOM 754 C CA . GLN A 1 94 ? 15.794 -3.787 -0.569 1.00 89.44 94 GLN A CA 1
ATOM 755 C C . GLN A 1 94 ? 14.397 -3.624 0.045 1.00 89.44 94 GLN A C 1
ATOM 757 O O . GLN A 1 94 ? 13.711 -4.621 0.274 1.00 89.44 94 GLN A O 1
ATOM 762 N N . VAL A 1 95 ? 13.956 -2.380 0.269 1.00 91.81 95 VAL A N 1
ATOM 763 C CA . VAL A 1 95 ? 12.597 -2.072 0.744 1.00 91.81 95 VAL A CA 1
ATOM 764 C C . VAL A 1 95 ? 11.550 -2.588 -0.241 1.00 91.81 95 VAL A C 1
ATOM 766 O O . VAL A 1 95 ? 10.591 -3.228 0.179 1.00 91.81 95 VAL A O 1
ATOM 769 N N . TRP A 1 96 ? 11.747 -2.382 -1.544 1.00 91.19 96 TRP A N 1
ATOM 770 C CA . TRP A 1 96 ? 10.815 -2.847 -2.573 1.00 91.19 96 TRP A CA 1
ATOM 771 C C . TRP A 1 96 ? 10.726 -4.368 -2.662 1.00 91.19 96 TRP A C 1
ATOM 773 O O . TRP A 1 96 ? 9.632 -4.925 -2.679 1.00 91.19 96 TRP A O 1
ATOM 783 N N . GLN A 1 97 ? 11.863 -5.062 -2.630 1.00 90.19 97 GLN A N 1
ATOM 784 C CA . GLN A 1 97 ? 11.886 -6.528 -2.613 1.00 90.19 97 GLN A CA 1
ATOM 785 C C . GLN A 1 97 ? 11.170 -7.098 -1.381 1.00 90.19 97 GLN A C 1
ATOM 787 O O . GLN A 1 97 ? 10.579 -8.177 -1.438 1.00 90.19 97 GLN A O 1
ATOM 792 N N . ARG A 1 98 ? 11.187 -6.358 -0.266 1.00 92.75 98 ARG A N 1
ATOM 793 C CA . ARG A 1 98 ? 10.489 -6.702 0.979 1.00 92.75 98 ARG A CA 1
ATOM 794 C C . ARG A 1 98 ? 9.105 -6.060 1.101 1.00 92.75 98 ARG A C 1
ATOM 796 O O . ARG A 1 98 ? 8.449 -6.267 2.122 1.00 92.75 98 ARG A O 1
ATOM 803 N N . ALA A 1 99 ? 8.625 -5.344 0.082 1.00 91.56 99 ALA A N 1
ATOM 804 C CA . ALA A 1 99 ? 7.375 -4.585 0.113 1.00 91.56 99 ALA A CA 1
ATOM 805 C C . ALA A 1 99 ? 6.189 -5.444 0.547 1.00 91.56 99 ALA A C 1
ATOM 807 O O . ALA A 1 99 ? 5.417 -5.044 1.411 1.00 91.56 99 ALA A O 1
ATOM 808 N N . ARG A 1 100 ? 6.078 -6.664 0.007 1.00 92.19 100 ARG A N 1
ATOM 809 C CA . ARG A 1 100 ? 5.009 -7.600 0.373 1.00 92.19 100 ARG A CA 1
ATOM 810 C C . ARG A 1 100 ? 4.983 -7.897 1.873 1.00 92.19 100 ARG A C 1
ATOM 812 O O . ARG A 1 100 ? 3.908 -7.916 2.467 1.00 92.19 100 ARG A O 1
ATOM 819 N N . ILE A 1 101 ? 6.151 -8.134 2.472 1.00 93.25 101 ILE A N 1
ATOM 820 C CA . ILE A 1 101 ? 6.280 -8.443 3.901 1.00 93.25 101 ILE A CA 1
ATOM 821 C C . ILE A 1 101 ? 5.977 -7.190 4.723 1.00 93.25 101 ILE A C 1
ATOM 823 O O . ILE A 1 101 ? 5.182 -7.266 5.648 1.00 93.25 101 ILE A O 1
ATOM 827 N N . LEU A 1 102 ? 6.541 -6.040 4.345 1.00 92.75 102 LEU A N 1
ATOM 828 C CA . LEU A 1 102 ? 6.323 -4.753 5.017 1.00 92.75 102 LEU A CA 1
ATOM 829 C C . LEU A 1 102 ? 4.840 -4.350 5.027 1.00 92.75 102 LEU A C 1
ATOM 831 O O . LEU A 1 102 ? 4.298 -4.024 6.079 1.00 92.75 102 LEU A O 1
ATOM 835 N N . LEU A 1 103 ? 4.161 -4.439 3.881 1.00 92.00 103 LEU A N 1
ATOM 836 C CA . LEU A 1 103 ? 2.732 -4.133 3.762 1.00 92.00 103 LEU A CA 1
ATOM 837 C C . LEU A 1 103 ? 1.872 -5.137 4.542 1.00 92.00 103 LEU A C 1
ATOM 839 O O . LEU A 1 103 ? 0.928 -4.735 5.217 1.00 92.00 103 LEU A O 1
ATOM 843 N N . SER A 1 104 ? 2.215 -6.431 4.500 1.00 93.00 104 SER A N 1
ATOM 844 C CA . SER A 1 104 ? 1.511 -7.451 5.294 1.00 93.00 104 SER A CA 1
ATOM 845 C C . SER A 1 104 ? 1.693 -7.219 6.795 1.00 93.00 104 SER A C 1
ATOM 847 O O . SER A 1 104 ? 0.742 -7.366 7.555 1.00 93.00 104 SER A O 1
ATOM 849 N N . LEU A 1 105 ? 2.898 -6.831 7.223 1.00 93.00 105 LEU A N 1
ATOM 850 C CA . LEU A 1 105 ? 3.206 -6.526 8.616 1.00 93.00 105 LEU A CA 1
ATOM 851 C C . LEU A 1 105 ? 2.437 -5.290 9.087 1.00 93.00 105 LEU A C 1
ATOM 853 O O . LEU A 1 105 ? 1.833 -5.330 10.150 1.00 93.00 105 LEU A O 1
ATOM 857 N N . SER A 1 106 ? 2.397 -4.230 8.277 1.00 91.12 106 SER A N 1
ATOM 858 C CA . SER A 1 106 ? 1.601 -3.028 8.559 1.00 91.12 106 SER A CA 1
ATOM 859 C C . SER A 1 106 ? 0.110 -3.366 8.729 1.00 91.12 106 SER A C 1
ATOM 861 O O . SER A 1 106 ? -0.497 -2.997 9.735 1.00 91.12 106 SER A O 1
ATOM 863 N N . LEU A 1 107 ? -0.456 -4.175 7.824 1.00 90.75 107 LEU A N 1
ATOM 864 C CA . LEU A 1 107 ? -1.832 -4.681 7.928 1.00 90.75 107 LEU A CA 1
ATOM 865 C C . LEU A 1 107 ? -2.069 -5.511 9.199 1.00 90.75 107 LEU A C 1
ATOM 867 O O . LEU A 1 107 ? -3.095 -5.347 9.858 1.00 90.75 107 LEU A O 1
ATOM 871 N N . LEU A 1 108 ? -1.130 -6.389 9.560 1.00 92.44 108 LEU A N 1
ATOM 872 C CA . LEU A 1 108 ? -1.214 -7.210 10.772 1.00 92.44 108 LEU A CA 1
ATOM 873 C C . LEU A 1 108 ? -1.121 -6.385 12.053 1.00 92.44 108 LEU A C 1
ATOM 875 O O . LEU A 1 108 ? -1.849 -6.668 13.003 1.00 92.44 108 LEU A O 1
ATOM 879 N N . VAL A 1 109 ? -0.262 -5.365 12.083 1.00 90.81 109 VAL A N 1
ATOM 880 C CA . VAL A 1 109 ? -0.185 -4.417 13.202 1.00 90.81 109 VAL A CA 1
ATOM 881 C C . VAL A 1 109 ? -1.515 -3.682 13.332 1.00 90.81 109 VAL A C 1
ATOM 883 O O . VAL A 1 109 ? -2.059 -3.609 14.431 1.00 90.81 109 VAL A O 1
ATOM 886 N N . TYR A 1 110 ? -2.094 -3.225 12.219 1.00 88.75 110 TYR A N 1
ATOM 887 C CA . TYR A 1 110 ? -3.393 -2.556 12.235 1.00 88.75 110 TYR A CA 1
ATOM 888 C C . TYR A 1 110 ? -4.513 -3.466 12.757 1.00 88.75 110 TYR A C 1
ATOM 890 O O . TYR A 1 110 ? -5.282 -3.068 13.630 1.00 88.75 110 TYR A O 1
ATOM 898 N N . LEU A 1 111 ? -4.587 -4.705 12.264 1.00 89.69 111 LEU A N 1
ATOM 899 C CA . LEU A 1 111 ? -5.559 -5.699 12.729 1.00 89.69 111 LEU A CA 1
ATOM 900 C C . LEU A 1 111 ? -5.358 -6.048 14.208 1.00 89.69 111 LEU A C 1
ATOM 902 O O . LEU A 1 111 ? -6.339 -6.174 14.937 1.00 89.69 111 LEU A O 1
ATOM 906 N N . SER A 1 112 ? -4.109 -6.160 14.665 1.00 90.56 112 SER A N 1
ATOM 907 C CA . SER A 1 112 ? -3.779 -6.409 16.074 1.00 90.56 112 SER A CA 1
ATOM 908 C C . SER A 1 112 ? -4.218 -5.250 16.969 1.00 90.56 112 SER A C 1
ATOM 910 O O . SER A 1 112 ? -4.868 -5.486 17.984 1.00 90.56 112 SER A O 1
ATOM 912 N N . LEU A 1 113 ? -3.930 -4.003 16.579 1.00 86.62 113 LEU A N 1
ATOM 913 C CA . LEU A 1 113 ? -4.363 -2.805 17.308 1.00 86.62 113 LEU A CA 1
ATOM 914 C C . LEU A 1 113 ? -5.885 -2.704 17.360 1.00 86.62 113 LEU A C 1
ATOM 916 O O . LEU A 1 113 ? -6.448 -2.434 18.420 1.00 86.62 113 LEU A O 1
ATOM 920 N N . LEU A 1 114 ? -6.547 -2.975 16.235 1.00 84.31 114 LEU A N 1
ATOM 921 C CA . LEU A 1 114 ? -7.998 -2.971 16.159 1.00 84.31 114 LEU A CA 1
ATOM 922 C C . LEU A 1 114 ? -8.597 -4.035 17.085 1.00 84.31 114 LEU A C 1
ATOM 924 O O . LEU A 1 114 ? -9.460 -3.730 17.901 1.00 84.31 114 LEU A O 1
ATOM 928 N N . THR A 1 115 ? -8.090 -5.266 17.011 1.00 86.56 115 THR A N 1
ATOM 929 C CA . THR A 1 115 ? -8.538 -6.380 17.859 1.00 86.56 115 THR A CA 1
ATOM 930 C C . THR A 1 115 ? -8.313 -6.064 19.336 1.00 86.56 115 THR A C 1
ATOM 932 O O . THR A 1 115 ? -9.214 -6.254 20.148 1.00 86.56 115 THR A O 1
ATOM 935 N N . ASN A 1 116 ? -7.153 -5.506 19.689 1.00 86.19 116 ASN A N 1
ATOM 936 C CA . ASN A 1 116 ? -6.856 -5.108 21.062 1.00 86.19 116 ASN A CA 1
ATOM 937 C C . ASN A 1 116 ? -7.803 -4.003 21.550 1.00 86.19 116 ASN A C 1
ATOM 939 O O . ASN A 1 116 ? -8.324 -4.081 22.660 1.00 86.19 116 ASN A O 1
ATOM 943 N N . SER A 1 117 ? -8.088 -3.006 20.707 1.00 81.06 117 SER A N 1
ATOM 944 C CA . SER A 1 117 ? -9.047 -1.943 21.020 1.00 81.06 117 SER A CA 1
ATOM 945 C C . SER A 1 117 ? -10.467 -2.478 21.220 1.00 81.06 117 SER A C 1
ATOM 947 O O . SER A 1 117 ? -11.214 -1.904 22.010 1.00 81.06 117 SER A O 1
ATOM 949 N N . LEU A 1 118 ? -10.846 -3.551 20.519 1.00 80.62 118 LEU A N 1
ATOM 950 C CA . LEU A 1 118 ? -12.135 -4.223 20.706 1.00 80.62 118 LEU A CA 1
ATOM 951 C C . LEU A 1 118 ? -12.178 -5.030 22.013 1.00 80.62 118 LEU A C 1
ATOM 953 O O . LEU A 1 118 ? -13.216 -5.061 22.664 1.00 80.62 118 LEU A O 1
ATOM 957 N N . LEU A 1 119 ? -11.068 -5.667 22.398 1.00 83.94 119 LEU A N 1
ATOM 958 C CA . LEU A 1 119 ? -10.978 -6.500 23.604 1.00 83.94 119 LEU A CA 1
ATOM 959 C C . LEU A 1 119 ? -10.860 -5.685 24.899 1.00 83.94 119 LEU A C 1
ATOM 961 O O . LEU A 1 119 ? -11.386 -6.092 25.930 1.00 83.94 119 LEU A O 1
ATOM 965 N N . THR A 1 120 ? -10.159 -4.551 24.855 1.00 81.50 120 THR A N 1
ATOM 966 C CA . THR A 1 120 ? -9.877 -3.703 26.031 1.00 81.50 120 THR A CA 1
ATOM 967 C C . THR A 1 120 ? -10.808 -2.495 26.153 1.00 81.50 120 THR A C 1
ATOM 969 O O . THR A 1 120 ? -10.741 -1.760 27.137 1.00 81.50 120 THR A O 1
ATOM 972 N N . GLY A 1 121 ? -11.685 -2.275 25.168 1.00 71.00 121 GLY A N 1
ATOM 973 C CA . GLY A 1 121 ? -12.619 -1.155 25.149 1.00 71.00 121 GLY A CA 1
ATOM 974 C C . GLY A 1 121 ? -13.650 -1.238 26.289 1.00 71.00 121 GLY A C 1
ATOM 975 O O . GLY A 1 121 ? -14.367 -2.232 26.373 1.00 71.00 121 GLY A O 1
ATOM 976 N N . PRO A 1 122 ? -13.798 -0.202 27.138 1.00 60.47 122 PRO A N 1
ATOM 977 C CA . PRO A 1 122 ? -14.686 -0.214 28.311 1.00 60.47 122 PRO A CA 1
ATOM 978 C C . PRO A 1 122 ? -16.195 -0.110 27.989 1.00 60.47 122 PRO A C 1
ATOM 980 O O . PRO A 1 122 ? -16.988 0.296 28.834 1.00 60.47 122 PRO A O 1
ATOM 983 N N . GLY A 1 123 ? -16.628 -0.478 26.780 1.00 58.53 123 GLY A N 1
ATOM 984 C CA . GLY A 1 123 ? -18.018 -0.379 26.332 1.00 58.53 123 GLY A CA 1
ATOM 985 C C . GLY A 1 123 ? -18.430 -1.596 25.511 1.00 58.53 123 GLY A C 1
ATOM 986 O O . GLY A 1 123 ? -17.643 -2.118 24.727 1.00 58.53 123 GLY A O 1
ATOM 987 N N . SER A 1 124 ? -19.673 -2.057 25.692 1.00 50.72 124 SER A N 1
ATOM 988 C CA . SER A 1 124 ? -20.192 -3.268 25.049 1.00 50.72 124 SER A CA 1
ATOM 989 C C . SER A 1 124 ? -19.962 -3.245 23.532 1.00 50.72 124 SER A C 1
ATOM 991 O O . SER A 1 124 ? -20.440 -2.338 22.842 1.00 50.72 124 SER A O 1
ATOM 993 N N . VAL A 1 125 ? -19.292 -4.283 23.031 1.00 57.94 125 VAL A N 1
ATOM 994 C CA . VAL A 1 125 ? -18.901 -4.535 21.631 1.00 57.94 125 VAL A CA 1
ATOM 995 C C . VAL A 1 125 ? -20.013 -4.223 20.609 1.00 57.94 125 VAL A C 1
ATOM 997 O O . VAL A 1 125 ? -19.728 -3.805 19.493 1.00 57.94 125 VAL A O 1
ATOM 1000 N N . GLY A 1 126 ? -21.289 -4.335 20.993 1.00 56.56 126 GLY A N 1
ATOM 1001 C CA . GLY A 1 126 ? -22.435 -4.098 20.110 1.00 56.56 126 GLY A CA 1
ATOM 1002 C C . GLY A 1 126 ? -22.792 -2.637 19.794 1.00 56.56 126 GLY A C 1
ATOM 1003 O O . GLY A 1 126 ? -23.555 -2.422 18.861 1.00 56.56 126 GLY A O 1
ATOM 1004 N N . ARG A 1 127 ? -22.284 -1.631 20.529 1.00 54.84 127 ARG A N 1
ATOM 1005 C CA . ARG A 1 127 ? -22.691 -0.213 20.342 1.00 54.84 127 ARG A CA 1
ATOM 1006 C C . ARG A 1 127 ? -21.591 0.696 19.764 1.00 54.84 127 ARG A C 1
ATOM 1008 O O . ARG A 1 127 ? -21.898 1.777 19.278 1.00 54.84 127 ARG A O 1
ATOM 1015 N N . HIS A 1 128 ? -20.333 0.242 19.776 1.00 53.94 128 HIS A N 1
ATOM 1016 C CA . HIS A 1 128 ? -19.160 0.979 19.274 1.00 53.94 128 HIS A CA 1
ATOM 1017 C C . HIS A 1 128 ? -18.508 0.369 18.029 1.00 53.94 128 HIS A C 1
ATOM 1019 O O . HIS A 1 128 ? -17.539 0.941 17.523 1.00 53.94 128 HIS A O 1
ATOM 1025 N N . LEU A 1 129 ? -19.026 -0.748 17.503 1.00 66.19 129 LEU A N 1
ATOM 1026 C CA . LEU A 1 129 ? -18.685 -1.174 16.148 1.00 66.19 129 LEU A CA 1
ATOM 1027 C C . LEU A 1 129 ? -19.317 -0.180 15.170 1.00 66.19 129 LEU A C 1
ATOM 1029 O O . LEU A 1 129 ? -20.402 -0.394 14.636 1.00 66.19 129 LEU A O 1
ATOM 1033 N N . SER A 1 130 ? -18.651 0.959 14.991 1.00 75.19 130 SER A N 1
ATOM 1034 C CA . SER A 1 130 ? -19.031 1.900 13.957 1.00 75.19 130 SER A CA 1
ATOM 1035 C C . SER A 1 130 ? -18.914 1.187 12.617 1.00 75.19 130 SER A C 1
ATOM 1037 O O . SER A 1 130 ? -17.970 0.431 12.364 1.00 75.19 130 SER A O 1
ATOM 1039 N N . GLU A 1 131 ? -19.884 1.426 11.747 1.00 81.94 131 GLU A N 1
ATOM 1040 C CA . GLU A 1 131 ? -19.887 0.899 10.385 1.00 81.94 131 GLU A CA 1
ATOM 1041 C C . GLU A 1 131 ? -18.545 1.181 9.683 1.00 81.94 131 GLU A C 1
ATOM 1043 O O . GLU A 1 131 ? -17.973 0.308 9.033 1.00 81.94 131 GLU A O 1
ATOM 1048 N N . ALA A 1 132 ? -17.962 2.355 9.942 1.00 80.56 132 ALA A N 1
ATOM 1049 C CA . ALA A 1 132 ? -16.638 2.746 9.470 1.00 80.56 132 ALA A CA 1
ATOM 1050 C C . ALA A 1 132 ? -15.509 1.800 9.926 1.00 80.56 132 ALA A C 1
ATOM 1052 O O . ALA A 1 132 ? -14.633 1.463 9.125 1.00 80.56 132 ALA A O 1
ATOM 1053 N N . VAL A 1 133 ? -15.515 1.348 11.186 1.00 82.50 133 VAL A N 1
ATOM 1054 C CA . VAL A 1 133 ? -14.523 0.390 11.703 1.00 82.50 133 VAL A CA 1
ATOM 1055 C C . VAL A 1 133 ? -14.665 -0.963 11.010 1.00 82.50 133 VAL A C 1
ATOM 1057 O O . VAL A 1 133 ? -13.655 -1.543 10.607 1.00 82.50 133 VAL A O 1
ATOM 1060 N N . LEU A 1 134 ? -15.897 -1.441 10.820 1.00 85.62 134 LEU A N 1
ATOM 1061 C CA . LEU A 1 134 ? -16.156 -2.713 10.146 1.00 85.62 134 LEU A CA 1
ATOM 1062 C C . LEU A 1 134 ? -15.732 -2.663 8.671 1.00 85.62 134 LEU A C 1
ATOM 1064 O O . LEU A 1 134 ? -15.015 -3.550 8.206 1.00 85.62 134 LEU A O 1
ATOM 1068 N N . ILE A 1 135 ? -16.106 -1.595 7.958 1.00 88.69 135 ILE A N 1
ATOM 1069 C CA . ILE A 1 135 ? -15.702 -1.355 6.566 1.00 88.69 135 ILE A CA 1
ATOM 1070 C C . ILE A 1 135 ? -14.175 -1.312 6.460 1.00 88.69 135 ILE A C 1
ATOM 1072 O O . ILE A 1 135 ? -13.588 -1.964 5.597 1.00 88.69 135 ILE A O 1
ATOM 1076 N N . SER A 1 136 ? -13.514 -0.595 7.369 1.00 85.25 136 SER A N 1
ATOM 1077 C CA . SER A 1 136 ? -12.054 -0.524 7.444 1.00 85.25 136 SER A CA 1
ATOM 1078 C C . SER A 1 136 ? -11.411 -1.898 7.674 1.00 85.25 136 SER A C 1
ATOM 1080 O O . SER A 1 136 ? -10.446 -2.248 6.990 1.00 85.25 136 SER A O 1
ATOM 1082 N N . ALA A 1 137 ? -11.941 -2.696 8.604 1.00 88.62 137 ALA A N 1
ATOM 1083 C CA . ALA A 1 137 ? -11.450 -4.044 8.878 1.00 88.62 137 ALA A CA 1
ATOM 1084 C C . ALA A 1 137 ? -11.593 -4.954 7.650 1.00 88.62 137 ALA A C 1
ATOM 1086 O O . ALA A 1 137 ? -10.645 -5.653 7.282 1.00 88.62 137 ALA A O 1
ATOM 1087 N N . LEU A 1 138 ? -12.745 -4.890 6.978 1.00 91.31 138 LEU A N 1
ATOM 1088 C CA . LEU A 1 138 ? -13.023 -5.665 5.773 1.00 91.31 138 LEU A CA 1
ATOM 1089 C C . LEU A 1 138 ? -12.102 -5.258 4.615 1.00 91.31 138 LEU A C 1
ATOM 1091 O O . LEU A 1 138 ? -11.551 -6.124 3.938 1.00 91.31 138 LEU A O 1
ATOM 1095 N N . LEU A 1 139 ? -11.872 -3.956 4.427 1.00 90.50 139 LEU A N 1
ATOM 1096 C CA . LEU A 1 139 ? -10.928 -3.422 3.441 1.00 90.50 139 LEU A CA 1
ATOM 1097 C C . LEU A 1 139 ? -9.496 -3.900 3.705 1.00 90.50 139 LEU A C 1
ATOM 1099 O O . LEU A 1 139 ? -8.811 -4.316 2.773 1.00 90.50 139 LEU A O 1
ATOM 1103 N N . ASN A 1 140 ? -9.050 -3.893 4.963 1.00 90.25 140 ASN A N 1
ATOM 1104 C CA . ASN A 1 140 ? -7.728 -4.399 5.335 1.00 90.25 140 ASN A CA 1
ATOM 1105 C C . ASN A 1 140 ? -7.603 -5.907 5.077 1.00 90.25 140 ASN A C 1
ATOM 1107 O O . ASN A 1 140 ? -6.597 -6.364 4.533 1.00 90.25 140 ASN A O 1
ATOM 1111 N N . LEU A 1 141 ? -8.637 -6.686 5.403 1.00 92.50 141 LEU A N 1
ATOM 1112 C CA . LEU A 1 141 ? -8.654 -8.124 5.139 1.00 92.50 141 LEU A CA 1
ATOM 1113 C C . LEU A 1 141 ? -8.654 -8.425 3.632 1.00 92.50 141 LEU A C 1
ATOM 1115 O O . LEU A 1 141 ? -7.931 -9.313 3.171 1.00 92.50 141 LEU A O 1
ATOM 1119 N N . ALA A 1 142 ? -9.415 -7.655 2.852 1.00 92.25 142 ALA A N 1
ATOM 1120 C CA . ALA A 1 142 ? -9.424 -7.738 1.397 1.00 92.25 142 ALA A CA 1
ATOM 1121 C C . ALA A 1 142 ? -8.051 -7.378 0.809 1.00 92.25 142 ALA A C 1
ATOM 1123 O O . ALA A 1 142 ? -7.544 -8.109 -0.042 1.00 92.25 142 ALA A O 1
ATOM 1124 N N . ALA A 1 143 ? -7.411 -6.315 1.305 1.00 91.69 143 ALA A N 1
ATOM 1125 C CA . ALA A 1 143 ? -6.066 -5.912 0.902 1.00 91.69 143 ALA A CA 1
ATOM 1126 C C . ALA A 1 143 ? -5.027 -6.998 1.212 1.00 91.69 143 ALA A C 1
ATOM 1128 O O . ALA A 1 143 ? -4.218 -7.337 0.347 1.00 91.69 143 ALA A O 1
ATOM 1129 N N . LEU A 1 144 ? -5.081 -7.594 2.408 1.00 93.00 144 LEU A N 1
ATOM 1130 C CA . LEU A 1 144 ? -4.194 -8.686 2.810 1.00 93.00 144 LEU A CA 1
ATOM 1131 C C . LEU A 1 144 ? -4.391 -9.918 1.916 1.00 93.00 144 LEU A C 1
ATOM 1133 O O . LEU A 1 144 ? -3.426 -10.468 1.382 1.00 93.00 144 LEU A O 1
ATOM 1137 N N . THR A 1 145 ? -5.647 -10.304 1.688 1.00 93.31 145 THR A N 1
ATOM 1138 C CA . THR A 1 145 ? -6.006 -11.430 0.815 1.00 93.31 145 THR A CA 1
ATOM 1139 C C . THR A 1 145 ? -5.534 -11.184 -0.615 1.00 93.31 145 THR A C 1
ATOM 1141 O O . THR A 1 145 ? -4.947 -12.072 -1.234 1.00 93.31 145 THR A O 1
ATOM 1144 N N . TYR A 1 146 ? -5.723 -9.969 -1.133 1.00 92.06 146 TYR A N 1
ATOM 1145 C CA . TYR A 1 146 ? -5.237 -9.566 -2.449 1.00 92.06 146 TYR A CA 1
ATOM 1146 C C . TYR A 1 146 ? -3.711 -9.665 -2.537 1.00 92.06 146 TYR A C 1
ATOM 1148 O O . TYR A 1 146 ? -3.195 -10.269 -3.480 1.00 92.06 146 TYR A O 1
ATOM 1156 N N . LEU A 1 147 ? -2.988 -9.158 -1.529 1.00 89.75 147 LEU A N 1
ATOM 1157 C CA . LEU A 1 147 ? -1.523 -9.198 -1.482 1.00 89.75 147 LEU A CA 1
ATOM 1158 C C . LEU A 1 147 ? -0.971 -10.627 -1.562 1.00 89.75 147 LEU A C 1
ATOM 1160 O O . LEU A 1 147 ? 0.116 -10.856 -2.098 1.00 89.75 147 LEU A O 1
ATOM 1164 N N . TRP A 1 148 ? -1.708 -11.586 -1.001 1.00 90.19 148 TRP A N 1
ATOM 1165 C CA . TRP A 1 148 ? -1.306 -12.987 -0.959 1.00 90.19 148 TRP A CA 1
ATOM 1166 C C . TRP A 1 148 ? -1.781 -13.799 -2.159 1.00 90.19 148 TRP A C 1
ATOM 1168 O O . TRP A 1 148 ? -1.063 -14.698 -2.604 1.00 90.19 148 TRP A O 1
ATOM 1178 N N . ARG A 1 149 ? -2.954 -13.474 -2.705 1.00 91.31 149 ARG A N 1
ATOM 1179 C CA . ARG A 1 149 ? -3.559 -14.181 -3.838 1.00 91.31 149 ARG A CA 1
ATOM 1180 C C . ARG A 1 149 ? -2.999 -13.725 -5.185 1.00 91.31 149 ARG A C 1
ATOM 1182 O O . ARG A 1 149 ? -2.927 -14.529 -6.116 1.00 91.31 149 ARG A O 1
ATOM 1189 N N . ALA A 1 150 ? -2.596 -12.460 -5.314 1.00 87.81 150 ALA A N 1
ATOM 1190 C CA . ALA A 1 150 ? -2.099 -11.919 -6.572 1.00 87.81 150 ALA A CA 1
ATOM 1191 C C . ALA A 1 150 ? -0.697 -12.462 -6.899 1.00 87.81 150 ALA A C 1
ATOM 1193 O O . ALA A 1 150 ? 0.325 -12.003 -6.389 1.00 87.81 150 ALA A O 1
ATOM 1194 N N . ARG A 1 151 ? -0.656 -13.432 -7.818 1.00 82.06 151 ARG A N 1
ATOM 1195 C CA . ARG A 1 151 ? 0.577 -14.074 -8.306 1.00 82.06 151 ARG A CA 1
ATOM 1196 C C . ARG A 1 151 ? 1.550 -13.122 -9.005 1.00 82.06 151 ARG A C 1
ATOM 1198 O O . ARG A 1 151 ? 2.729 -13.436 -9.060 1.00 82.06 151 ARG A O 1
ATOM 1205 N N . MET A 1 152 ? 1.073 -11.980 -9.503 1.00 81.12 152 MET A N 1
ATOM 1206 C CA . MET A 1 152 ? 1.901 -10.969 -10.173 1.00 81.12 152 MET A CA 1
ATOM 1207 C C . MET A 1 152 ? 2.725 -10.113 -9.204 1.00 81.12 152 MET A C 1
ATOM 1209 O O . MET A 1 152 ? 3.757 -9.580 -9.593 1.00 81.12 152 MET A O 1
ATOM 1213 N N . LEU A 1 153 ? 2.300 -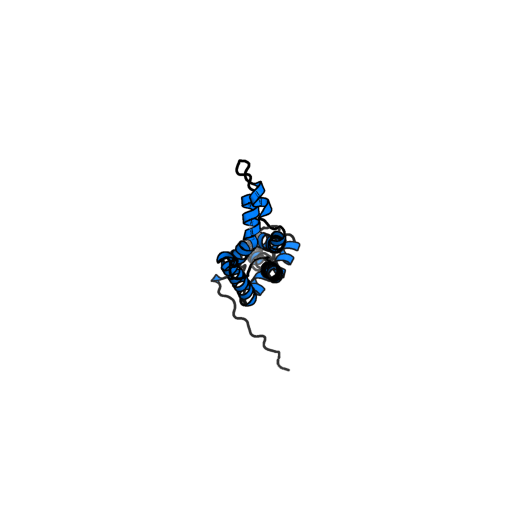9.971 -7.944 1.00 84.69 153 LEU A N 1
ATOM 1214 C CA . LEU A 1 153 ? 2.981 -9.102 -6.978 1.00 84.69 153 LEU A CA 1
ATOM 1215 C C . LEU A 1 153 ? 4.419 -9.548 -6.660 1.00 84.69 153 LEU A C 1
ATOM 1217 O O . LEU A 1 153 ? 5.295 -8.689 -6.649 1.00 84.69 153 LEU A O 1
ATOM 1221 N N . PRO A 1 154 ? 4.714 -10.844 -6.428 1.00 83.81 154 PRO A N 1
ATOM 1222 C CA . PRO A 1 154 ? 6.091 -11.309 -6.266 1.00 83.81 154 PRO A CA 1
ATOM 1223 C C . PRO A 1 154 ? 6.992 -10.932 -7.441 1.00 83.81 154 PRO A C 1
ATOM 1225 O O . PRO A 1 154 ? 8.125 -10.513 -7.220 1.00 83.81 154 PRO A O 1
ATOM 1228 N N . ASP A 1 155 ? 6.477 -11.047 -8.666 1.00 83.00 155 ASP A N 1
ATOM 1229 C CA . ASP A 1 155 ? 7.234 -10.732 -9.873 1.00 83.00 155 ASP A CA 1
ATOM 1230 C C . ASP A 1 155 ? 7.428 -9.209 -9.992 1.00 83.00 155 ASP A C 1
ATOM 1232 O O . ASP A 1 155 ? 8.551 -8.766 -10.202 1.00 83.00 155 ASP A O 1
ATOM 1236 N N . LEU A 1 156 ? 6.401 -8.398 -9.698 1.00 85.56 156 LEU A N 1
ATOM 1237 C CA . LEU A 1 156 ? 6.490 -6.928 -9.615 1.00 85.56 156 LEU A CA 1
ATOM 1238 C C . LEU A 1 156 ? 7.508 -6.442 -8.565 1.00 85.56 156 LEU A C 1
ATOM 1240 O O . LEU A 1 156 ? 8.230 -5.472 -8.790 1.00 85.56 156 LEU A O 1
ATOM 1244 N N . PHE A 1 157 ? 7.555 -7.084 -7.396 1.00 86.12 157 PHE A N 1
ATOM 1245 C CA . PHE A 1 157 ? 8.480 -6.713 -6.319 1.00 86.12 157 PHE A CA 1
ATOM 1246 C C . PHE A 1 157 ? 9.911 -7.188 -6.574 1.00 86.12 157 PHE A C 1
ATOM 1248 O O . PHE A 1 157 ? 10.865 -6.608 -6.051 1.00 86.12 157 PHE A O 1
ATOM 1255 N N . ARG A 1 158 ? 10.077 -8.233 -7.388 1.00 83.06 158 ARG A N 1
ATOM 1256 C CA . ARG A 1 158 ? 11.387 -8.695 -7.849 1.00 83.06 158 ARG A CA 1
ATOM 1257 C C . ARG A 1 158 ? 11.907 -7.848 -9.010 1.00 83.06 158 ARG A C 1
ATOM 1259 O O . ARG A 1 158 ? 13.117 -7.641 -9.102 1.00 83.06 158 ARG A O 1
ATOM 1266 N N . ASP A 1 159 ? 10.995 -7.343 -9.834 1.00 79.56 159 ASP A N 1
ATOM 1267 C CA . ASP A 1 159 ? 11.249 -6.455 -10.962 1.00 79.56 159 ASP A CA 1
ATOM 1268 C C . ASP A 1 159 ? 11.510 -5.019 -10.478 1.00 79.56 159 ASP A C 1
ATOM 1270 O O . ASP A 1 159 ? 10.645 -4.138 -10.475 1.00 79.56 159 ASP A O 1
ATOM 1274 N N . TRP A 1 160 ? 12.726 -4.774 -9.996 1.00 77.62 160 TRP A N 1
ATOM 1275 C CA . TRP A 1 160 ? 13.226 -3.409 -9.868 1.00 77.62 160 TRP A CA 1
ATOM 1276 C C . TRP A 1 160 ? 13.814 -2.999 -11.219 1.00 77.62 160 TRP A C 1
ATOM 1278 O O . TRP A 1 160 ? 14.534 -3.821 -11.788 1.00 77.62 160 TRP A O 1
ATOM 1288 N N . PRO A 1 161 ? 13.576 -1.766 -11.714 1.00 67.56 161 PRO A N 1
ATOM 1289 C CA . PRO A 1 161 ? 14.314 -1.240 -12.850 1.00 67.56 161 PRO A CA 1
ATOM 1290 C C . PRO A 1 161 ? 15.777 -1.149 -12.442 1.00 67.56 161 PRO A C 1
ATOM 1292 O O . PRO A 1 161 ? 16.250 -0.151 -11.892 1.00 67.56 161 PRO A O 1
ATOM 1295 N N . ASP A 1 162 ? 16.508 -2.238 -12.638 1.00 64.25 162 ASP A N 1
ATOM 1296 C CA . ASP A 1 162 ? 17.942 -2.158 -12.619 1.00 64.25 162 ASP A CA 1
ATOM 1297 C C . ASP A 1 162 ? 18.321 -1.204 -13.742 1.00 64.25 162 ASP A C 1
ATOM 1299 O O . ASP A 1 162 ? 17.707 -1.180 -14.811 1.00 64.25 162 ASP A O 1
ATOM 1303 N N . LYS A 1 163 ? 19.383 -0.436 -13.518 1.00 52.62 163 LYS A N 1
ATOM 1304 C CA . LYS A 1 163 ? 20.133 0.190 -14.604 1.00 52.62 163 LYS A CA 1
ATOM 1305 C C . LYS A 1 163 ? 20.786 -0.907 -15.459 1.00 52.62 163 LYS A C 1
ATOM 1307 O O . LYS A 1 163 ? 21.995 -0.906 -15.650 1.00 52.62 163 LYS A O 1
ATOM 1312 N N . GLN A 1 164 ? 20.037 -1.905 -15.909 1.00 46.62 164 GLN A N 1
ATOM 1313 C CA . GLN A 1 164 ? 20.508 -2.842 -16.898 1.00 46.62 164 GLN A CA 1
ATOM 1314 C C . GLN A 1 164 ? 20.445 -2.101 -18.212 1.00 46.62 164 GLN A C 1
ATOM 1316 O O . GLN A 1 164 ? 19.375 -1.838 -18.745 1.00 46.62 164 GLN A O 1
ATOM 1321 N N . ALA A 1 165 ? 21.651 -1.663 -18.565 1.00 49.78 165 ALA A N 1
ATOM 1322 C CA . ALA A 1 165 ? 22.235 -1.559 -19.879 1.00 49.78 165 ALA A CA 1
ATOM 1323 C C . ALA A 1 165 ? 21.286 -1.100 -20.996 1.00 49.78 165 ALA A C 1
ATOM 1325 O O . ALA A 1 165 ? 20.249 -1.725 -21.215 1.00 49.78 165 ALA A O 1
ATOM 1326 N N . PRO A 1 166 ? 21.673 -0.088 -21.806 1.00 43.59 166 PRO A N 1
ATOM 1327 C CA . PRO A 1 166 ? 21.044 0.058 -23.116 1.00 43.59 166 PRO A CA 1
ATOM 1328 C C . PRO A 1 166 ? 20.949 -1.342 -23.731 1.00 43.59 166 PRO A C 1
ATOM 1330 O O . PRO A 1 166 ? 21.933 -2.083 -23.607 1.00 43.59 166 PRO A O 1
ATOM 1333 N N . PRO A 1 167 ? 19.780 -1.734 -24.283 1.00 49.16 167 PRO A N 1
ATOM 1334 C CA . PRO A 1 167 ? 19.556 -3.095 -24.750 1.00 49.16 167 PRO A CA 1
ATOM 1335 C C . PRO A 1 167 ? 20.803 -3.513 -25.506 1.00 49.16 167 PRO A C 1
ATOM 1337 O O . PRO A 1 167 ? 21.305 -2.715 -26.306 1.00 49.16 167 PRO A O 1
ATOM 1340 N N . ALA A 1 168 ? 21.333 -4.703 -25.235 1.00 52.09 168 ALA A N 1
ATOM 1341 C CA . ALA A 1 168 ? 22.568 -5.216 -25.827 1.00 52.09 168 ALA A CA 1
ATOM 1342 C C . ALA A 1 168 ? 22.537 -5.314 -27.380 1.00 52.09 168 ALA A C 1
ATOM 1344 O O . ALA A 1 168 ? 23.363 -5.987 -27.974 1.00 52.09 168 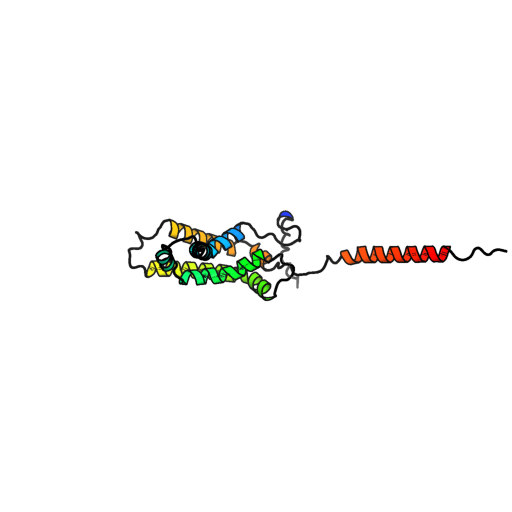ALA A O 1
ATOM 1345 N N . GLY A 1 169 ? 21.607 -4.624 -28.052 1.00 47.78 169 GLY A N 1
ATOM 1346 C CA . GLY A 1 169 ? 21.572 -4.322 -29.480 1.00 47.78 169 GLY A CA 1
ATOM 1347 C C . GLY A 1 169 ? 21.780 -2.843 -29.864 1.00 47.78 169 GLY A C 1
ATOM 1348 O O . GLY A 1 169 ? 21.797 -2.550 -31.055 1.00 47.78 169 GLY A O 1
ATOM 1349 N N . LYS A 1 170 ? 21.973 -1.887 -28.935 1.00 48.41 170 LYS A N 1
ATOM 1350 C CA . LYS A 1 170 ? 22.311 -0.486 -29.292 1.00 48.41 170 LYS A CA 1
ATOM 1351 C C . LYS A 1 170 ? 23.803 -0.126 -29.432 1.00 48.41 170 LYS A C 1
ATOM 1353 O O . LYS A 1 170 ? 24.050 0.896 -30.077 1.00 48.41 170 LYS A O 1
ATOM 1358 N N . PRO A 1 171 ? 24.806 -0.902 -28.962 1.00 53.22 171 PRO A N 1
ATOM 1359 C CA . PRO A 1 171 ? 26.171 -0.676 -29.423 1.00 53.22 171 PRO A CA 1
ATOM 1360 C C . PRO A 1 171 ? 26.377 -1.221 -30.839 1.00 53.22 171 PRO A C 1
ATOM 1362 O O . PRO A 1 171 ? 27.181 -0.647 -31.553 1.00 53.22 171 PRO A O 1
ATOM 1365 N N . ILE A 1 172 ? 25.614 -2.225 -31.297 1.00 56.53 172 ILE A N 1
ATOM 1366 C CA . ILE A 1 172 ? 25.812 -2.797 -32.639 1.00 56.53 172 ILE A CA 1
ATOM 1367 C C . ILE A 1 172 ? 25.459 -1.784 -33.723 1.00 56.53 172 ILE A C 1
ATOM 1369 O O . ILE A 1 172 ? 26.236 -1.627 -34.642 1.00 56.53 172 ILE A O 1
ATOM 1373 N N . ILE A 1 173 ? 24.361 -1.031 -33.615 1.00 63.34 173 ILE A N 1
ATOM 1374 C CA . ILE A 1 173 ? 24.010 -0.076 -34.682 1.00 63.34 173 ILE A CA 1
ATOM 1375 C C . ILE A 1 173 ? 24.982 1.105 -34.702 1.00 63.34 173 ILE A C 1
ATOM 1377 O O . ILE A 1 173 ? 25.421 1.508 -35.769 1.00 63.34 173 ILE A O 1
ATOM 1381 N N . LYS A 1 174 ? 25.383 1.643 -33.541 1.00 66.31 174 LYS A N 1
ATOM 1382 C CA . LYS A 1 174 ? 26.382 2.722 -33.521 1.00 66.31 174 LYS A CA 1
ATOM 1383 C C . LYS A 1 174 ? 27.770 2.231 -33.933 1.00 66.31 174 LYS A C 1
ATOM 1385 O O . LYS A 1 174 ? 28.435 2.942 -34.667 1.00 66.31 174 LYS A O 1
ATOM 1390 N N . GLN A 1 175 ? 28.200 1.041 -33.516 1.00 67.00 175 GLN A N 1
ATOM 1391 C CA . GLN A 1 175 ? 29.489 0.476 -33.929 1.00 67.00 175 GLN A CA 1
ATOM 1392 C C . GLN A 1 175 ? 29.476 0.009 -35.385 1.00 67.00 175 GLN A C 1
ATOM 1394 O O . GLN A 1 175 ? 30.477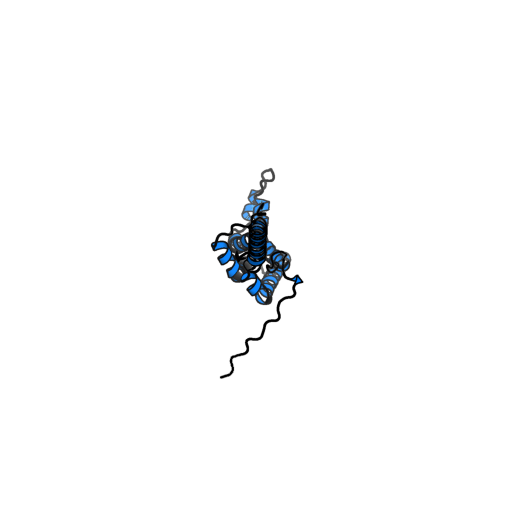 0.197 -36.055 1.00 67.00 175 GLN A O 1
ATOM 1399 N N . ALA A 1 176 ? 28.365 -0.520 -35.901 1.00 70.50 176 ALA A N 1
ATOM 1400 C CA . ALA A 1 176 ? 28.205 -0.859 -37.313 1.00 70.50 176 ALA A CA 1
ATOM 1401 C C . ALA A 1 176 ? 28.176 0.403 -38.176 1.00 70.50 176 ALA A C 1
ATOM 1403 O O . ALA A 1 176 ? 28.873 0.449 -39.177 1.00 70.50 176 ALA A O 1
ATOM 1404 N N . LEU A 1 177 ? 27.469 1.459 -37.753 1.00 75.56 177 LEU A N 1
ATOM 1405 C CA . LEU A 1 177 ? 27.494 2.748 -38.451 1.00 75.56 177 LEU A CA 1
ATOM 1406 C C . LEU A 1 177 ? 28.876 3.409 -38.387 1.00 75.56 177 LEU A C 1
ATOM 1408 O O . LEU A 1 177 ? 29.310 3.993 -39.373 1.00 75.56 177 LEU A O 1
ATOM 1412 N N . LEU A 1 178 ? 29.587 3.309 -37.258 1.00 79.81 178 LEU A N 1
ATOM 1413 C CA . LEU A 1 178 ? 30.955 3.825 -37.137 1.00 79.81 178 LEU A CA 1
ATOM 1414 C C . LEU A 1 178 ? 31.956 2.989 -37.944 1.00 79.81 178 LEU A C 1
ATOM 1416 O O . LEU A 1 178 ? 32.843 3.560 -38.570 1.00 79.81 178 LEU A O 1
ATOM 1420 N N . ALA A 1 179 ? 31.805 1.664 -37.975 1.00 81.38 179 ALA A N 1
ATOM 1421 C CA . ALA A 1 179 ? 32.621 0.781 -38.799 1.00 81.38 179 ALA A CA 1
ATOM 1422 C C . ALA A 1 179 ? 32.378 1.055 -40.287 1.00 81.38 179 ALA A C 1
ATOM 1424 O O . ALA A 1 179 ? 33.338 1.274 -41.015 1.00 81.38 179 ALA A O 1
ATOM 1425 N N . GLU A 1 180 ? 31.117 1.150 -40.719 1.00 82.62 180 GLU A N 1
ATOM 1426 C CA . GLU A 1 180 ? 30.752 1.435 -42.109 1.00 82.62 180 GLU A CA 1
ATOM 1427 C C . GLU A 1 180 ? 31.216 2.833 -42.550 1.00 82.62 180 GLU A C 1
ATOM 1429 O O . GLU A 1 180 ? 31.742 2.990 -43.653 1.00 82.62 180 GLU A O 1
ATOM 1434 N N . ALA A 1 181 ? 31.103 3.845 -41.681 1.00 85.81 181 ALA A N 1
ATOM 1435 C CA . ALA A 1 181 ? 31.638 5.179 -41.950 1.00 85.81 181 ALA A CA 1
ATOM 1436 C C . ALA A 1 181 ? 33.169 5.164 -42.113 1.00 85.81 181 ALA A C 1
ATOM 1438 O O . ALA A 1 181 ? 33.695 5.795 -43.031 1.00 85.81 181 ALA A O 1
ATOM 1439 N N . ASN A 1 182 ? 33.881 4.406 -41.274 1.00 86.88 182 ASN A N 1
ATOM 1440 C CA . ASN A 1 182 ? 35.337 4.299 -41.350 1.00 86.88 182 ASN A CA 1
ATOM 1441 C C . ASN A 1 182 ? 35.788 3.540 -42.614 1.00 86.88 182 ASN A C 1
ATOM 1443 O O . ASN A 1 182 ? 36.735 3.956 -43.280 1.00 86.88 182 ASN A O 1
ATOM 1447 N N . THR A 1 183 ? 35.068 2.483 -43.014 1.00 85.69 183 THR A N 1
ATOM 1448 C CA . THR A 1 183 ? 35.341 1.756 -44.268 1.00 85.69 183 THR A CA 1
ATOM 1449 C C . THR A 1 183 ? 35.101 2.631 -45.501 1.00 85.69 183 THR A C 1
ATOM 1451 O O . THR A 1 183 ? 35.897 2.594 -46.439 1.00 85.69 183 THR A O 1
ATOM 1454 N N . ARG A 1 184 ? 34.052 3.469 -45.504 1.00 84.75 184 ARG A N 1
ATOM 1455 C CA . ARG A 1 184 ? 33.810 4.425 -46.601 1.00 84.75 184 ARG A CA 1
ATOM 1456 C C . ARG A 1 184 ? 34.897 5.496 -46.691 1.00 84.75 184 ARG A C 1
ATOM 1458 O O . ARG A 1 184 ? 35.313 5.817 -47.800 1.00 84.75 184 ARG A O 1
ATOM 1465 N N . SER A 1 185 ? 35.384 5.996 -45.553 1.00 82.69 185 SER A N 1
ATOM 1466 C CA . SER A 1 185 ? 36.482 6.972 -45.524 1.00 82.69 185 SER A CA 1
ATOM 1467 C C . SER A 1 185 ? 37.772 6.392 -46.120 1.00 82.69 185 SER A C 1
ATOM 1469 O O . SER A 1 185 ? 38.399 7.026 -46.969 1.00 82.69 185 SER A O 1
ATOM 1471 N N . GLN A 1 186 ? 38.125 5.152 -45.765 1.00 80.19 186 GLN A N 1
ATOM 1472 C CA . GLN A 1 186 ? 39.316 4.486 -46.309 1.00 80.19 186 GLN A CA 1
ATOM 1473 C C . GLN A 1 186 ? 39.193 4.177 -47.810 1.00 80.19 186 GLN A C 1
ATOM 1475 O O . GLN A 1 186 ? 40.162 4.336 -48.554 1.00 80.19 186 GLN A O 1
ATOM 1480 N N . ALA A 1 187 ? 37.999 3.803 -48.283 1.00 80.44 187 ALA A N 1
ATOM 1481 C CA . ALA A 1 187 ? 37.753 3.589 -49.709 1.00 80.44 187 ALA A CA 1
ATOM 1482 C C . ALA A 1 187 ? 37.877 4.890 -50.531 1.00 80.44 187 ALA A C 1
ATOM 1484 O O . ALA A 1 187 ? 38.372 4.858 -51.659 1.00 80.44 187 ALA A O 1
ATOM 1485 N N . SER A 1 188 ? 37.475 6.041 -49.972 1.00 78.94 188 SER A N 1
ATOM 1486 C CA . SER A 1 188 ? 37.648 7.341 -50.640 1.00 78.94 188 SER A CA 1
ATOM 1487 C C . SER A 1 188 ? 39.107 7.815 -50.705 1.00 78.94 188 SER A C 1
ATOM 1489 O O . SER A 1 188 ? 39.497 8.427 -51.700 1.00 78.94 188 SER A O 1
ATOM 1491 N N . GLU A 1 189 ? 39.937 7.493 -49.707 1.00 77.69 189 GLU A N 1
ATOM 1492 C CA . GLU A 1 189 ? 41.369 7.828 -49.736 1.00 77.69 189 GLU A CA 1
ATOM 1493 C C . GLU A 1 189 ? 42.150 6.962 -50.735 1.00 77.69 189 GLU A C 1
ATOM 1495 O O . GLU A 1 189 ? 42.986 7.485 -51.472 1.00 77.69 189 GLU A O 1
ATOM 1500 N N . GLN A 1 190 ? 41.849 5.662 -50.843 1.00 72.44 190 GLN A N 1
ATOM 1501 C CA . GLN A 1 190 ? 42.540 4.781 -51.797 1.00 72.44 190 GLN A CA 1
ATOM 1502 C C . GLN A 1 190 ? 42.236 5.102 -53.266 1.00 72.44 190 GLN A C 1
ATOM 1504 O O . GLN A 1 190 ? 43.111 4.934 -54.114 1.00 72.44 190 GLN A O 1
ATOM 1509 N N . ASN A 1 191 ? 41.038 5.605 -53.575 1.00 70.06 191 ASN A N 1
ATOM 1510 C CA . ASN A 1 191 ? 40.672 5.979 -54.945 1.00 70.06 191 ASN A CA 1
ATOM 1511 C C . ASN A 1 191 ? 41.171 7.381 -55.357 1.00 70.06 191 ASN A C 1
ATOM 1513 O O . ASN A 1 191 ? 40.937 7.810 -56.483 1.00 70.06 191 ASN A O 1
ATOM 1517 N N . SER A 1 192 ? 41.858 8.092 -54.454 1.00 68.69 192 SER A N 1
ATOM 1518 C CA . SER A 1 192 ? 42.451 9.417 -54.706 1.00 68.69 192 SER A CA 1
ATOM 1519 C C . SER A 1 192 ? 43.967 9.357 -54.985 1.00 68.69 192 SER A C 1
ATOM 1521 O O . SER A 1 192 ? 44.628 10.392 -55.067 1.00 68.69 192 SER A O 1
ATOM 1523 N N . GLY A 1 193 ? 44.535 8.151 -55.134 1.00 65.12 193 GLY A N 1
ATOM 1524 C CA . GLY A 1 193 ? 45.934 7.925 -55.517 1.00 65.12 193 GLY A CA 1
ATOM 1525 C C . GLY A 1 193 ? 46.212 8.197 -57.005 1.00 65.12 193 GLY A C 1
ATOM 1526 O O . GLY A 1 193 ? 45.317 8.099 -57.836 1.00 65.12 193 GLY A O 1
ATOM 1527 N N . PRO A 1 194 ? 47.456 8.549 -57.362 1.00 61.03 194 PRO A N 1
ATOM 1528 C CA . PRO A 1 194 ? 47.776 9.660 -58.250 1.00 61.03 194 PRO A CA 1
ATOM 1529 C C . PRO A 1 194 ? 47.519 9.353 -59.726 1.00 61.03 194 PRO A C 1
ATOM 1531 O O . PRO A 1 194 ? 48.061 8.393 -60.279 1.00 61.03 194 PRO A O 1
ATOM 1534 N N . SER A 1 195 ? 46.799 10.258 -60.394 1.00 59.06 195 SER A N 1
ATOM 1535 C CA . SER A 1 195 ? 46.890 10.436 -61.843 1.00 59.06 195 SER A CA 1
ATOM 1536 C C . SER A 1 195 ? 48.349 10.710 -62.201 1.00 59.06 195 SER A C 1
ATOM 1538 O O . SER A 1 195 ? 48.838 11.831 -62.073 1.00 59.06 195 SER A O 1
ATOM 1540 N N . ARG A 1 196 ? 49.061 9.652 -62.603 1.00 57.03 196 ARG A N 1
ATOM 1541 C CA . ARG A 1 196 ? 50.372 9.723 -63.248 1.00 57.03 196 ARG A CA 1
ATOM 1542 C C . ARG A 1 196 ? 50.218 10.568 -64.510 1.00 57.03 196 ARG A C 1
ATOM 1544 O O . ARG A 1 196 ? 49.748 10.082 -65.534 1.00 57.03 196 ARG A O 1
ATOM 1551 N N . THR A 1 197 ? 50.602 11.833 -64.413 1.00 68.25 197 THR A N 1
ATOM 1552 C CA . THR A 1 197 ? 50.947 12.660 -65.565 1.00 68.25 197 THR A CA 1
ATOM 1553 C C . THR A 1 197 ? 52.204 12.063 -66.187 1.00 68.25 197 THR A C 1
ATOM 1555 O O . THR A 1 197 ? 53.261 12.050 -65.550 1.00 68.25 197 THR A O 1
ATOM 1558 N N . GLY A 1 198 ? 52.035 11.477 -67.372 1.00 67.88 198 GLY A N 1
ATOM 1559 C CA . GLY A 1 198 ? 53.130 11.260 -68.316 1.00 67.88 198 GLY A CA 1
ATOM 1560 C C . GLY A 1 198 ? 53.524 12.552 -69.013 1.00 67.88 198 GLY A C 1
ATOM 1561 O O . GLY A 1 198 ? 52.784 13.553 -68.862 1.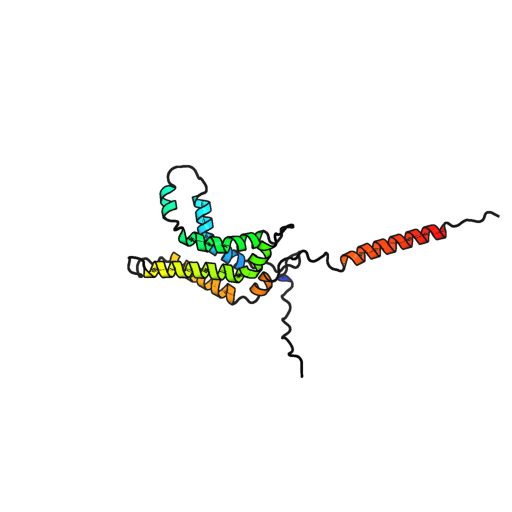00 67.88 198 GLY A O 1
#

Nearest PDB structures (foldseek):
  7sus-assembly1_A  TM=2.756E-01  e=7.324E-01  Homo sapiens
  3ogh-assembly1_A  TM=3.146E-01  e=3.257E+00  Escherichia coli O6

pLDDT: mean 76.54, std 13.6, range [43.59, 93.31]

Radius of gyration: 28.69 Å; Cα contacts (8 Å, |Δi|>4): 92; chains: 1; bounding box: 76×69×97 Å

Organism: NCBI:txid631362

InterPro domains:
  IPR021318 Protein of unknown function DUF2919 [PF11143] (13-159)

Mean predicted aligned error: 13.53 Å

Secondary structure (DSSP, 8-state):
--------PPPPPGGGB-TTSPBPPPHHHHHHHHHHTHHHHHHHHHHS--SSS-THHHHHHS-HHHHHHHHHHHHHHHHHHGGG-SS--HHHHHHHHTHHHHHHHHHHHHHHHHHHHHHH-SS-HHHH--HHHHHHHHHHHHHHHHHHH-THHHHHHH-------S-TTHHHHHHHHHHHHHHHH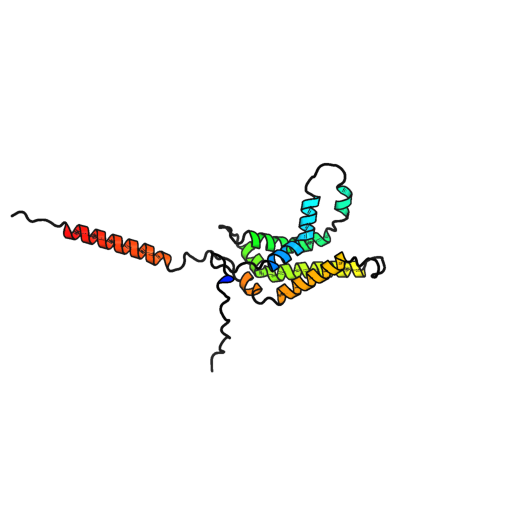HHHHHTT------